Protein AF-A0A379CHP0-F1 (afdb_monomer_lite)

Foldseek 3Di:
DDPDPPDDPVCVLLDADPVNLVVVVVQLVVVVVVCVVVPDPPVLVSVVSLVVVCVVVVRPLNSSVVSVQVNCVVVVNDPPDDDPVVVVVVCVLVPPPQLPVLVVVDPSVDPVSVNVNSVQSVCCVVPNPVRDDADWDKDQDDDPQDGWIWIHGQLEIEIADLADHDPVDPVVVVVVVVSCVVRHDHHHYHYHYNDDDDDDD

Secondary structure (DSSP, 8-state):
--------HHHHHTPPPHHHHHHHHHHHHHHHHHHHHHTS--HHHHHHHHHHHHHHTT--HHHHHHHHHHHHHHTT--SS---HHHHHHHHHHTTTTHHHHHHHT--TT-HHHHHHHHHHHHHHHHHGGG------EEEEEESSS-EEEEEEETTEEEEE-SS---TT-HHHHHHHHHHHHHH-S--EEEEE-S-------

Organism: NCBI:txid1261

Radius of gyration: 24.15 Å; chains: 1; bounding box: 72×38×60 Å

Structure (mmCIF, N/CA/C/O backbone):
data_AF-A0A379CHP0-F1
#
_entry.id   AF-A0A379CHP0-F1
#
loop_
_atom_site.group_PDB
_atom_site.id
_atom_site.type_symbol
_atom_site.label_atom_id
_atom_site.label_alt_id
_atom_site.label_comp_id
_atom_site.label_asym_id
_atom_site.label_entity_id
_atom_site.label_seq_id
_atom_site.pdbx_PDB_ins_code
_atom_site.Cartn_x
_atom_site.Cartn_y
_atom_site.Cartn_z
_atom_site.occupancy
_atom_site.B_iso_or_equiv
_atom_site.auth_seq_id
_atom_site.auth_comp_id
_atom_site.auth_asym_id
_atom_site.auth_atom_id
_atom_site.pdbx_PDB_model_num
ATOM 1 N N . MET A 1 1 ? 55.277 11.299 -18.487 1.00 38.03 1 MET A N 1
ATOM 2 C CA . MET A 1 1 ? 54.827 10.042 -17.862 1.00 38.03 1 MET A CA 1
ATOM 3 C C . MET A 1 1 ? 53.339 9.968 -18.104 1.00 38.03 1 MET A C 1
ATOM 5 O O . MET A 1 1 ? 52.673 10.970 -17.887 1.00 38.03 1 MET A O 1
ATOM 9 N N . SER A 1 2 ? 52.881 8.882 -18.713 1.00 42.91 2 SER A N 1
ATOM 10 C CA . SER A 1 2 ? 51.492 8.703 -19.124 1.00 42.91 2 SER A CA 1
ATOM 11 C C . SER A 1 2 ? 50.656 8.394 -17.890 1.00 42.91 2 SER A C 1
ATOM 13 O O . SER A 1 2 ? 50.949 7.414 -17.212 1.00 42.91 2 SER A O 1
ATOM 15 N N . ASP A 1 3 ? 49.659 9.227 -17.603 1.00 45.41 3 ASP A N 1
ATOM 16 C CA . ASP A 1 3 ? 48.656 8.938 -16.583 1.00 45.41 3 ASP A CA 1
ATOM 17 C C . ASP A 1 3 ? 47.947 7.636 -16.966 1.00 45.41 3 ASP A C 1
ATOM 19 O O . ASP A 1 3 ? 47.194 7.572 -17.944 1.00 45.41 3 ASP A O 1
ATOM 23 N N . GLU A 1 4 ? 48.246 6.568 -16.229 1.00 49.06 4 GLU A N 1
ATOM 24 C CA . GLU A 1 4 ? 47.501 5.321 -16.288 1.00 49.06 4 GLU A CA 1
ATOM 25 C C . GLU A 1 4 ? 46.037 5.651 -15.988 1.00 49.06 4 GLU A C 1
ATOM 27 O O . GLU A 1 4 ? 45.678 6.023 -14.871 1.00 49.06 4 GLU A O 1
ATOM 32 N N . LYS A 1 5 ? 45.182 5.563 -17.014 1.00 56.38 5 LYS A N 1
ATOM 33 C CA . LYS A 1 5 ? 43.727 5.600 -16.860 1.00 56.38 5 LYS A CA 1
ATOM 34 C C . LYS A 1 5 ? 43.352 4.500 -15.873 1.00 56.38 5 LYS A C 1
ATOM 36 O O . LYS A 1 5 ? 43.301 3.334 -16.256 1.00 56.38 5 LYS A O 1
ATOM 41 N N . ILE A 1 6 ? 43.104 4.864 -14.619 1.00 57.94 6 ILE A N 1
ATOM 42 C CA . ILE A 1 6 ? 42.538 3.959 -13.623 1.00 57.94 6 ILE A CA 1
ATOM 43 C C . ILE A 1 6 ? 41.149 3.586 -14.140 1.00 57.94 6 ILE A C 1
ATOM 45 O O . ILE A 1 6 ? 40.218 4.388 -14.102 1.00 57.94 6 ILE A O 1
ATOM 49 N N . ILE A 1 7 ? 41.031 2.390 -14.712 1.00 57.53 7 ILE A N 1
ATOM 50 C CA . ILE A 1 7 ? 39.752 1.854 -15.160 1.00 57.53 7 ILE A CA 1
ATOM 51 C C . ILE A 1 7 ? 39.003 1.421 -13.900 1.00 57.53 7 ILE A C 1
ATOM 53 O O . ILE A 1 7 ? 39.434 0.495 -13.213 1.00 57.53 7 ILE A O 1
ATOM 57 N N . SER A 1 8 ? 37.900 2.096 -13.578 1.00 64.06 8 SER A N 1
ATOM 58 C CA . SER A 1 8 ? 37.037 1.676 -12.476 1.00 64.06 8 SER A CA 1
ATOM 59 C C . SER A 1 8 ? 3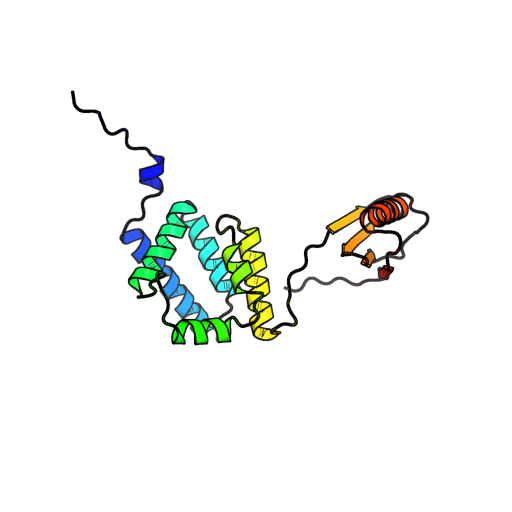6.375 0.342 -12.829 1.00 64.06 8 SER A C 1
ATOM 61 O O . SER A 1 8 ? 35.724 0.214 -13.869 1.00 64.06 8 SER A O 1
ATOM 63 N N . PHE A 1 9 ? 36.514 -0.663 -11.961 1.00 60.91 9 PHE A N 1
ATOM 64 C CA . PHE A 1 9 ? 35.829 -1.955 -12.104 1.00 60.91 9 PHE A CA 1
ATOM 65 C C . PHE A 1 9 ? 34.303 -1.800 -12.192 1.00 60.91 9 PHE A C 1
ATOM 67 O O . PHE A 1 9 ? 33.627 -2.592 -12.848 1.00 60.91 9 PHE A O 1
ATOM 74 N N . GLU A 1 10 ? 33.767 -0.748 -11.578 1.00 60.09 10 GLU A N 1
ATOM 75 C CA . GLU A 1 10 ? 32.347 -0.416 -11.596 1.00 60.09 10 GLU A CA 1
ATOM 76 C C . GLU A 1 10 ? 31.890 0.084 -12.978 1.00 60.09 10 GLU A C 1
ATOM 78 O O . GLU A 1 10 ? 30.808 -0.278 -13.441 1.00 60.09 10 GLU A O 1
ATOM 83 N N . ASP A 1 11 ? 32.749 0.807 -13.703 1.00 63.88 11 ASP A N 1
ATOM 84 C CA . ASP A 1 11 ? 32.474 1.254 -15.076 1.00 63.88 11 ASP A CA 1
ATOM 85 C C . ASP A 1 11 ? 32.515 0.098 -16.082 1.00 63.88 11 ASP A C 1
ATOM 87 O O . ASP A 1 11 ? 31.785 0.102 -17.073 1.00 63.88 11 ASP A O 1
ATOM 91 N N . ILE A 1 12 ? 33.352 -0.916 -15.834 1.00 66.25 12 ILE A N 1
ATOM 92 C CA . ILE A 1 12 ? 33.385 -2.134 -16.655 1.00 66.25 12 ILE A CA 1
ATOM 93 C C . ILE A 1 12 ? 32.117 -2.956 -16.425 1.00 66.25 12 ILE A C 1
ATOM 95 O O . ILE A 1 12 ? 31.509 -3.422 -17.387 1.00 66.25 12 ILE A O 1
ATOM 99 N N . ARG A 1 13 ? 31.710 -3.128 -15.161 1.00 64.06 13 ARG A N 1
ATOM 100 C CA . ARG A 1 13 ? 30.531 -3.925 -14.799 1.00 64.06 13 ARG A CA 1
ATOM 101 C C . ARG A 1 13 ? 29.232 -3.310 -15.318 1.00 64.06 13 ARG A C 1
ATOM 103 O O . ARG A 1 13 ? 28.337 -4.052 -15.701 1.00 64.06 13 ARG A O 1
ATOM 110 N N . ASN A 1 14 ? 29.141 -1.981 -15.349 1.00 68.06 14 ASN A N 1
ATOM 111 C CA . ASN A 1 14 ? 27.946 -1.263 -15.797 1.00 68.06 14 ASN A CA 1
ATOM 112 C C . ASN A 1 14 ? 27.880 -1.044 -17.316 1.00 68.06 14 ASN A C 1
ATOM 114 O O . ASN A 1 14 ? 26.873 -0.547 -17.812 1.00 68.06 14 ASN A O 1
ATOM 118 N N . ARG A 1 15 ? 28.928 -1.394 -18.071 1.00 79.94 15 ARG A N 1
ATOM 119 C CA . ARG A 1 15 ? 28.941 -1.215 -19.524 1.00 79.94 15 ARG A CA 1
ATOM 120 C C . ARG A 1 15 ? 28.029 -2.235 -20.202 1.00 79.94 15 ARG A C 1
ATOM 122 O O . ARG A 1 15 ? 28.242 -3.440 -20.078 1.00 79.94 15 ARG A O 1
ATOM 129 N N . VAL A 1 16 ? 27.077 -1.730 -20.976 1.00 79.12 16 VAL A N 1
ATOM 130 C CA . VAL A 1 16 ? 26.233 -2.529 -21.867 1.00 79.12 16 VAL A CA 1
ATOM 131 C C . VAL A 1 16 ? 27.022 -2.930 -23.108 1.00 79.12 16 VAL A C 1
ATOM 133 O O . VAL A 1 16 ? 27.674 -2.095 -23.739 1.00 79.12 16 VAL A O 1
ATOM 136 N N . LYS A 1 17 ? 26.997 -4.220 -23.427 1.00 88.00 17 LYS A N 1
ATOM 137 C CA . LYS A 1 17 ? 27.521 -4.787 -24.667 1.00 88.00 17 LYS A CA 1
ATOM 138 C C . LYS A 1 17 ? 26.367 -5.067 -25.615 1.00 88.00 17 LYS A C 1
ATOM 140 O O . LYS A 1 17 ? 25.256 -5.334 -25.177 1.00 88.00 17 LYS A O 1
ATOM 145 N N . GLU A 1 18 ? 26.664 -5.107 -26.904 1.00 82.88 18 GLU A N 1
ATOM 146 C CA . GLU A 1 18 ? 25.678 -5.453 -27.930 1.00 82.88 18 GLU A CA 1
ATOM 147 C C . GLU A 1 18 ? 25.057 -6.839 -27.691 1.00 82.88 18 GLU A C 1
ATOM 149 O O . GLU A 1 18 ? 23.843 -6.976 -27.719 1.00 82.88 18 GLU A O 1
ATOM 154 N N . SER A 1 19 ? 25.868 -7.810 -27.256 1.00 85.81 19 SER A N 1
ATOM 155 C CA . SER A 1 19 ? 25.391 -9.135 -26.840 1.00 85.81 19 SER A CA 1
ATOM 156 C C . SER A 1 19 ? 24.416 -9.109 -25.658 1.00 85.81 19 SER A C 1
ATOM 158 O O . SER A 1 19 ? 23.617 -10.022 -25.517 1.00 85.81 19 SER A O 1
ATOM 160 N N . ASP A 1 20 ? 24.505 -8.108 -24.771 1.00 84.56 20 ASP A N 1
ATOM 161 C CA . ASP A 1 20 ? 23.538 -7.971 -23.677 1.00 84.56 20 ASP A CA 1
ATOM 162 C C . ASP A 1 20 ? 22.163 -7.549 -24.235 1.00 84.56 20 ASP A C 1
ATOM 164 O O . ASP A 1 20 ? 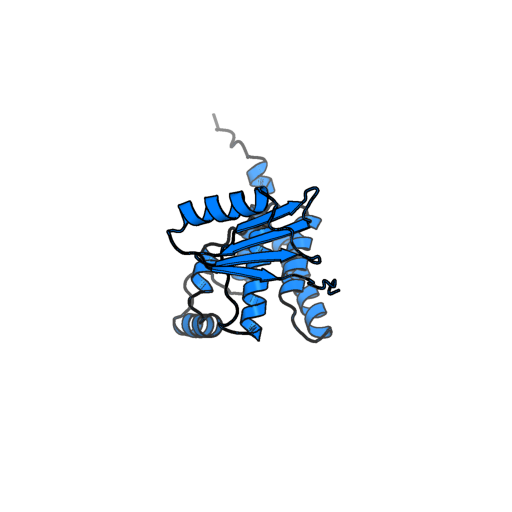21.140 -7.997 -23.724 1.00 84.56 20 ASP A O 1
ATOM 168 N N . ILE A 1 21 ? 22.138 -6.715 -25.287 1.00 83.31 21 ILE A N 1
ATOM 169 C CA . ILE A 1 21 ? 20.906 -6.302 -25.980 1.00 83.31 21 ILE A CA 1
ATOM 170 C C . ILE A 1 21 ? 20.313 -7.472 -26.753 1.00 83.31 21 ILE A C 1
ATOM 172 O O . ILE A 1 21 ? 19.115 -7.689 -26.655 1.00 83.31 21 ILE A O 1
ATOM 176 N N . ASP A 1 22 ? 21.144 -8.240 -27.458 1.00 83.69 22 ASP A N 1
ATOM 177 C CA . ASP A 1 22 ? 20.698 -9.399 -28.239 1.00 83.69 22 ASP A CA 1
ATOM 178 C C . ASP A 1 22 ? 20.019 -10.453 -27.344 1.00 83.69 22 ASP A C 1
ATOM 180 O O . ASP A 1 22 ? 18.943 -10.939 -27.674 1.00 83.69 22 ASP A O 1
ATOM 184 N N . LEU A 1 23 ? 20.598 -10.748 -26.172 1.00 87.62 23 LEU A N 1
ATOM 185 C CA . LEU A 1 23 ? 20.012 -11.677 -25.193 1.00 87.62 23 LEU A CA 1
ATOM 186 C C . LEU A 1 23 ? 18.717 -11.140 -24.576 1.00 87.62 23 LEU A C 1
ATOM 188 O O . LEU A 1 23 ? 17.777 -11.893 -24.335 1.00 87.62 23 LEU A O 1
ATOM 192 N N . PHE A 1 24 ? 18.663 -9.833 -24.312 1.00 83.62 24 PHE A N 1
ATOM 193 C CA . PHE A 1 24 ? 17.453 -9.204 -23.794 1.00 83.62 24 PHE A CA 1
ATOM 194 C C . PHE A 1 24 ? 16.334 -9.190 -24.843 1.00 83.62 24 PHE A C 1
ATOM 196 O O . PHE A 1 24 ? 15.176 -9.402 -24.513 1.00 83.62 24 PHE A O 1
ATOM 203 N N . GLU A 1 25 ? 16.679 -8.975 -26.107 1.00 78.62 25 GLU A N 1
ATOM 204 C CA . GLU A 1 25 ? 15.768 -9.013 -27.247 1.00 78.62 25 GLU A CA 1
ATOM 205 C C . GLU A 1 25 ? 15.204 -10.415 -27.497 1.00 78.62 25 GLU A C 1
ATOM 207 O O . GLU A 1 25 ? 14.001 -10.552 -27.709 1.00 78.62 25 GLU A O 1
ATOM 212 N N . GLU A 1 26 ? 16.047 -11.446 -27.405 1.00 84.25 26 GLU A N 1
ATOM 213 C CA . GLU A 1 26 ? 15.634 -12.852 -27.465 1.00 84.25 26 GLU A CA 1
ATOM 214 C C . GLU A 1 26 ? 14.642 -13.183 -26.344 1.00 84.25 26 GLU A C 1
ATOM 216 O O . GLU A 1 26 ? 13.541 -13.647 -26.630 1.00 84.25 26 GLU A O 1
ATOM 221 N N . PHE A 1 27 ? 14.971 -12.823 -25.099 1.00 85.06 27 PHE A N 1
ATOM 222 C CA . PHE A 1 27 ? 14.079 -12.979 -23.950 1.00 85.06 27 PHE A CA 1
ATOM 223 C C . PHE A 1 27 ? 12.721 -12.291 -24.166 1.00 85.06 27 PHE A C 1
ATOM 225 O O . PHE A 1 27 ? 11.676 -12.914 -24.016 1.00 85.06 27 PHE A O 1
ATOM 232 N N . ILE A 1 28 ? 12.706 -11.016 -24.570 1.00 77.94 28 ILE A N 1
ATOM 233 C CA . ILE A 1 28 ? 11.451 -10.291 -24.822 1.00 77.94 28 ILE A CA 1
ATOM 234 C C . ILE A 1 28 ? 10.644 -10.954 -25.947 1.00 77.94 28 ILE A C 1
ATOM 236 O O . ILE A 1 28 ? 9.418 -11.012 -25.863 1.00 77.94 28 ILE A O 1
ATOM 240 N N . GLY A 1 29 ? 11.311 -11.454 -26.989 1.00 72.06 29 GLY A N 1
ATOM 241 C CA . GLY A 1 29 ? 10.672 -12.167 -28.092 1.00 72.06 29 GLY A CA 1
ATOM 242 C C . GLY A 1 29 ? 10.014 -13.478 -27.658 1.00 72.06 29 GLY A C 1
ATOM 243 O O . GLY A 1 29 ? 8.872 -13.728 -28.046 1.00 72.06 29 GLY A O 1
ATOM 244 N N . GLU A 1 30 ? 10.703 -14.283 -26.846 1.00 77.56 30 GLU A N 1
ATOM 245 C CA . GLU A 1 30 ? 10.160 -15.513 -26.254 1.00 77.56 30 GLU A CA 1
ATOM 246 C C . GLU A 1 30 ? 8.961 -15.203 -25.359 1.00 77.56 30 GLU A C 1
ATOM 248 O O . GLU A 1 30 ? 7.892 -15.782 -25.538 1.00 77.56 30 GLU A O 1
ATOM 253 N N . GLU A 1 31 ? 9.089 -14.213 -24.478 1.00 71.25 31 GLU A N 1
ATOM 254 C CA . GLU A 1 31 ? 8.022 -13.876 -23.544 1.00 71.25 31 GLU A CA 1
ATOM 255 C C . GLU A 1 31 ? 6.786 -13.294 -24.223 1.00 71.25 31 GLU A C 1
ATOM 257 O O . GLU A 1 31 ? 5.667 -13.639 -23.856 1.00 71.25 31 GLU A O 1
ATOM 262 N N . ILE A 1 32 ? 6.952 -12.436 -25.234 1.00 61.41 32 ILE A N 1
ATOM 263 C CA . ILE A 1 32 ? 5.819 -11.927 -26.018 1.00 61.41 32 ILE A CA 1
ATOM 264 C C . ILE A 1 32 ? 5.138 -13.069 -26.775 1.00 61.41 32 ILE A C 1
ATOM 266 O O . ILE A 1 32 ? 3.911 -13.102 -26.816 1.00 61.41 32 ILE A O 1
ATOM 270 N N . MET A 1 33 ? 5.901 -14.006 -27.350 1.00 58.59 33 MET A N 1
ATOM 271 C CA . MET A 1 33 ? 5.323 -15.169 -28.024 1.00 58.59 33 MET A CA 1
ATOM 272 C C . MET A 1 33 ? 4.549 -16.054 -27.044 1.00 58.59 33 MET A C 1
ATOM 274 O O . MET A 1 33 ? 3.390 -16.359 -27.314 1.00 58.59 33 MET A O 1
ATOM 278 N N . ASP A 1 34 ? 5.131 -16.402 -25.897 1.00 59.22 34 ASP A N 1
ATOM 279 C CA . ASP A 1 34 ? 4.468 -17.207 -24.866 1.00 59.22 34 ASP A CA 1
ATOM 280 C C . ASP A 1 34 ? 3.195 -16.526 -24.329 1.00 59.22 34 ASP A C 1
ATOM 282 O O . ASP A 1 34 ? 2.185 -17.191 -24.094 1.00 59.22 34 ASP A O 1
ATOM 286 N N . LEU A 1 35 ? 3.200 -15.194 -24.209 1.00 54.78 35 LEU A N 1
ATOM 287 C CA . LEU A 1 35 ? 2.044 -14.404 -23.771 1.00 54.78 35 LEU A CA 1
ATOM 288 C C . LEU A 1 35 ? 0.938 -14.280 -24.842 1.00 54.78 35 LEU A C 1
ATOM 290 O O . LEU A 1 35 ? -0.239 -14.222 -24.484 1.00 54.78 35 LEU A O 1
ATOM 294 N N . ASP A 1 36 ? 1.271 -14.277 -26.139 1.00 48.47 36 ASP A N 1
ATOM 295 C CA . ASP A 1 36 ? 0.291 -14.232 -27.243 1.00 48.47 36 ASP A CA 1
ATOM 296 C C . ASP A 1 36 ? -0.435 -15.581 -27.445 1.00 48.47 36 ASP A C 1
ATOM 298 O O . ASP A 1 36 ? -1.585 -15.611 -27.892 1.00 48.47 36 ASP A O 1
ATOM 302 N N . TYR A 1 37 ? 0.199 -16.711 -27.099 1.00 49.31 37 TYR A N 1
ATOM 303 C CA . TYR A 1 37 ? -0.423 -18.041 -27.208 1.00 49.31 37 TYR A CA 1
ATOM 304 C C . TYR A 1 37 ? -1.447 -18.338 -26.095 1.00 49.31 37 TYR A C 1
ATOM 306 O O . TYR A 1 37 ? -2.362 -19.134 -26.327 1.00 49.31 37 TYR A O 1
ATOM 314 N N . GLU A 1 38 ? -1.338 -17.704 -24.918 1.00 52.47 38 GLU A N 1
ATOM 315 C CA . GLU A 1 38 ? -2.269 -17.896 -23.786 1.00 52.47 38 GLU A CA 1
ATOM 316 C C . GLU A 1 38 ? -3.476 -16.936 -23.790 1.00 52.47 38 GLU A C 1
ATOM 318 O O . GLU A 1 38 ? -4.449 -17.166 -23.070 1.00 52.47 38 GLU A O 1
ATOM 323 N N . GLY A 1 39 ? -3.492 -15.950 -24.694 1.00 44.25 39 GLY A N 1
ATOM 324 C CA . GLY A 1 39 ? -4.722 -15.297 -25.148 1.00 44.25 39 GLY A CA 1
ATOM 325 C C . GLY A 1 39 ? -5.119 -13.983 -24.476 1.00 44.25 39 GLY A C 1
ATOM 326 O O . GLY A 1 39 ? -6.130 -13.430 -24.887 1.00 44.25 39 GLY A O 1
ATOM 327 N N . ASP A 1 40 ? -4.344 -13.443 -23.534 1.00 51.34 40 ASP A N 1
ATOM 328 C CA . ASP A 1 40 ? -4.471 -12.053 -23.076 1.00 51.34 40 ASP A CA 1
ATOM 329 C C . ASP A 1 40 ? -3.117 -11.567 -22.525 1.00 51.34 40 ASP A C 1
ATOM 331 O O . ASP A 1 40 ? -2.543 -12.168 -21.618 1.00 51.34 40 ASP A O 1
ATOM 335 N N . LEU A 1 41 ? -2.600 -10.456 -23.061 1.00 52.06 41 LEU A N 1
ATOM 336 C CA . LEU A 1 41 ? -1.367 -9.806 -22.600 1.00 52.06 41 LEU A CA 1
ATOM 337 C C . LEU A 1 41 ? -1.539 -9.292 -21.158 1.00 52.06 41 LEU A C 1
ATOM 339 O O . LEU A 1 41 ? -1.917 -8.139 -20.932 1.00 52.06 41 LEU A O 1
ATOM 343 N N . ASN A 1 42 ? -1.234 -10.126 -20.159 1.00 58.97 42 ASN A N 1
ATOM 344 C CA . ASN A 1 42 ? -1.152 -9.675 -18.775 1.00 58.97 42 ASN A CA 1
ATOM 345 C C . ASN A 1 42 ? 0.149 -8.883 -18.566 1.00 58.97 42 ASN A C 1
ATOM 347 O O . ASN A 1 42 ? 1.223 -9.435 -18.319 1.00 58.97 42 ASN A O 1
ATOM 351 N N . LEU A 1 43 ? 0.042 -7.555 -18.647 1.00 53.06 43 LEU A N 1
ATOM 352 C CA . LEU A 1 43 ? 1.146 -6.614 -18.444 1.00 53.06 43 LEU A CA 1
ATOM 353 C C . LEU A 1 43 ? 1.885 -6.835 -17.110 1.00 53.06 43 LEU A C 1
ATOM 355 O O . LEU A 1 43 ? 3.089 -6.589 -17.036 1.00 53.06 43 LEU A O 1
ATOM 359 N N . LEU A 1 44 ? 1.195 -7.296 -16.059 1.00 50.56 44 LEU A N 1
ATOM 360 C CA . LEU A 1 44 ? 1.825 -7.589 -14.768 1.00 50.56 44 LEU A CA 1
ATOM 361 C C . LEU A 1 44 ? 2.756 -8.798 -14.844 1.00 50.56 44 LEU A C 1
ATOM 363 O O . LEU A 1 44 ? 3.852 -8.737 -14.286 1.00 50.56 44 LEU A O 1
ATOM 367 N N . ASP A 1 45 ? 2.351 -9.850 -15.553 1.00 58.66 45 ASP A N 1
ATOM 368 C CA . ASP A 1 45 ? 3.181 -11.041 -15.739 1.00 58.66 45 ASP A CA 1
ATOM 369 C C . ASP A 1 45 ? 4.400 -10.705 -16.593 1.00 58.66 45 ASP A C 1
ATOM 371 O O . ASP A 1 45 ? 5.518 -11.043 -16.216 1.00 58.66 45 ASP A O 1
ATOM 375 N N . PHE A 1 46 ? 4.220 -9.929 -17.665 1.00 61.44 46 PHE A N 1
ATOM 376 C CA . PHE A 1 46 ? 5.336 -9.430 -18.469 1.00 61.44 46 PHE A CA 1
ATOM 377 C C . PHE A 1 46 ? 6.341 -8.622 -17.632 1.00 61.44 46 PHE A C 1
ATOM 379 O O . PHE A 1 46 ? 7.540 -8.892 -17.662 1.00 61.44 46 PHE A O 1
ATOM 386 N N . ILE A 1 47 ? 5.870 -7.663 -16.828 1.00 57.69 47 ILE A N 1
ATOM 387 C CA . ILE A 1 47 ? 6.745 -6.851 -15.966 1.00 57.69 47 ILE A CA 1
ATOM 388 C C . ILE A 1 47 ? 7.475 -7.720 -14.942 1.00 57.69 47 ILE A C 1
ATOM 390 O O . ILE A 1 47 ? 8.659 -7.495 -14.684 1.00 57.69 47 ILE A O 1
ATOM 394 N N . LYS A 1 48 ? 6.788 -8.709 -14.362 1.00 61.75 48 LYS A N 1
ATOM 395 C CA . LYS A 1 48 ? 7.397 -9.643 -13.418 1.00 61.75 48 LYS A CA 1
ATOM 396 C C . LYS A 1 48 ? 8.519 -10.433 -14.083 1.00 61.75 48 LYS A C 1
ATOM 398 O O . LYS A 1 48 ? 9.624 -10.427 -13.562 1.00 61.75 48 LYS A O 1
ATOM 403 N N . LYS A 1 49 ? 8.280 -11.002 -15.264 1.00 71.62 49 LYS A N 1
ATOM 404 C CA . LYS A 1 49 ? 9.301 -11.750 -16.006 1.00 71.62 49 LYS A CA 1
ATOM 405 C C . LYS A 1 49 ? 10.498 -10.877 -16.385 1.00 71.62 49 LYS A C 1
ATOM 407 O O . LYS A 1 49 ? 11.637 -11.304 -16.251 1.00 71.62 49 LYS A O 1
ATOM 412 N N . VAL A 1 50 ? 10.269 -9.622 -16.780 1.00 73.44 50 VAL A N 1
ATOM 413 C CA . VAL A 1 50 ? 11.349 -8.651 -17.047 1.00 73.44 50 VAL A CA 1
ATOM 414 C C . VAL A 1 50 ? 12.169 -8.353 -15.780 1.00 73.44 50 VAL A C 1
ATOM 416 O O . VAL A 1 50 ? 13.389 -8.204 -15.860 1.00 73.44 50 VAL A O 1
ATOM 419 N N . SER A 1 51 ? 11.524 -8.280 -14.612 1.00 66.88 51 SER A N 1
ATOM 420 C CA . SER A 1 51 ? 12.205 -8.126 -13.318 1.00 66.88 51 SER A CA 1
ATOM 421 C C . SER A 1 51 ? 12.985 -9.385 -12.928 1.00 66.88 51 SER A C 1
ATOM 423 O O . SER A 1 51 ? 14.139 -9.280 -12.517 1.00 66.88 51 SER A O 1
ATOM 425 N N . ASP A 1 52 ? 12.386 -10.564 -13.100 1.00 78.50 52 ASP A N 1
ATOM 426 C CA . ASP A 1 52 ? 13.004 -11.862 -12.817 1.00 78.50 52 ASP A CA 1
ATOM 427 C C . ASP A 1 52 ? 14.249 -12.055 -13.704 1.00 78.50 52 ASP A C 1
ATOM 429 O O . ASP A 1 52 ? 15.325 -12.371 -13.198 1.00 78.50 52 ASP A O 1
ATOM 433 N N . TYR A 1 53 ? 14.170 -11.708 -14.996 1.00 80.50 53 TYR A N 1
ATOM 434 C CA . TYR A 1 53 ? 15.314 -11.700 -15.914 1.00 80.50 53 TYR A CA 1
ATOM 435 C C . TYR A 1 53 ? 16.475 -10.844 -15.392 1.00 80.50 53 TYR A C 1
ATOM 437 O O . TYR A 1 53 ? 17.639 -11.244 -15.488 1.00 80.50 53 TYR A O 1
ATOM 445 N N . GLN A 1 54 ? 16.189 -9.668 -14.826 1.00 80.19 54 GLN A N 1
ATOM 446 C CA . GLN A 1 54 ? 17.223 -8.805 -14.261 1.00 80.19 54 GLN A CA 1
ATOM 447 C C . GLN A 1 54 ? 17.933 -9.472 -13.071 1.00 80.19 54 GLN A C 1
ATOM 449 O O . GLN A 1 54 ? 19.169 -9.434 -12.985 1.00 80.19 54 GLN A O 1
ATOM 454 N N . GLU A 1 55 ? 17.156 -10.052 -12.154 1.00 74.19 55 GLU A N 1
ATOM 455 C CA . GLU A 1 55 ? 17.656 -10.685 -10.933 1.00 74.19 55 GLU A CA 1
ATOM 456 C C . GLU A 1 55 ? 18.441 -11.966 -11.236 1.00 74.19 55 GLU A C 1
ATOM 458 O O . GLU A 1 55 ? 19.588 -12.102 -10.800 1.00 74.19 55 GLU A O 1
ATOM 463 N N . GLU A 1 56 ? 17.878 -12.865 -12.045 1.00 85.56 56 GLU A N 1
ATOM 464 C CA . GLU A 1 56 ? 18.487 -14.148 -12.416 1.00 85.56 56 GLU A CA 1
ATOM 465 C C . GLU A 1 56 ? 19.827 -13.960 -13.133 1.00 85.56 56 GLU A C 1
ATOM 467 O O . GLU A 1 56 ? 20.809 -14.660 -12.858 1.00 85.56 56 GLU A O 1
ATOM 472 N N . ASN A 1 57 ? 19.916 -12.940 -13.989 1.00 83.44 57 ASN A N 1
ATOM 473 C CA . ASN A 1 57 ? 21.136 -12.621 -14.725 1.00 83.44 57 ASN A CA 1
ATOM 474 C C . ASN A 1 57 ? 22.100 -11.708 -13.947 1.00 83.44 57 ASN A C 1
ATOM 476 O O . ASN A 1 57 ? 23.151 -11.324 -14.471 1.00 83.44 57 ASN A O 1
ATOM 480 N N . ASN A 1 58 ? 21.794 -11.379 -12.686 1.00 84.25 58 ASN 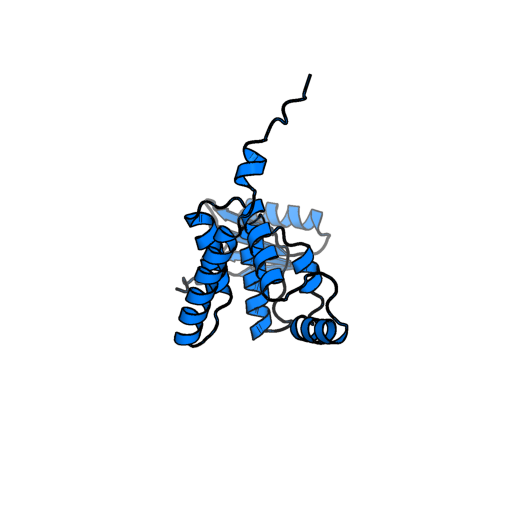A N 1
ATOM 481 C CA . ASN A 1 58 ? 22.619 -10.540 -11.811 1.00 84.25 58 ASN A CA 1
ATOM 482 C C . ASN A 1 58 ? 22.994 -9.184 -12.448 1.00 84.25 58 ASN A C 1
ATOM 484 O O . ASN A 1 58 ? 24.118 -8.680 -12.275 1.00 84.25 58 ASN A O 1
ATOM 488 N N . ILE A 1 59 ? 22.062 -8.595 -13.206 1.00 76.69 59 ILE A N 1
ATOM 489 C CA . ILE A 1 59 ? 22.290 -7.372 -13.979 1.00 76.69 59 ILE A CA 1
ATOM 490 C C . ILE A 1 59 ? 22.147 -6.157 -13.048 1.00 76.69 59 ILE A C 1
ATOM 492 O O . ILE A 1 59 ? 21.072 -5.924 -12.489 1.00 76.69 59 ILE A O 1
ATOM 496 N N . PRO A 1 60 ? 23.200 -5.332 -12.879 1.00 76.81 60 PRO A N 1
ATOM 497 C CA . PRO A 1 60 ? 23.094 -4.108 -12.091 1.00 76.81 60 PRO A CA 1
ATOM 498 C C . PRO A 1 60 ? 22.016 -3.176 -12.654 1.00 76.81 60 PRO A C 1
ATOM 500 O O . PRO A 1 60 ? 21.974 -2.971 -13.866 1.00 76.81 60 PRO A O 1
ATOM 503 N N . ASN A 1 61 ? 21.222 -2.534 -11.789 1.00 65.81 61 ASN A N 1
ATOM 504 C CA . ASN A 1 61 ? 20.119 -1.642 -12.191 1.00 65.81 61 ASN A CA 1
ATOM 505 C C . ASN A 1 61 ? 20.515 -0.641 -13.284 1.00 65.81 61 ASN A C 1
ATOM 507 O O . ASN A 1 61 ? 19.824 -0.501 -14.287 1.00 65.81 61 ASN A O 1
ATOM 511 N N . LYS A 1 62 ? 21.672 0.017 -13.133 1.00 68.19 62 LYS A N 1
ATOM 512 C CA . LYS A 1 62 ? 22.176 0.976 -14.124 1.00 68.19 62 LYS A CA 1
ATOM 513 C C . LYS A 1 62 ? 22.418 0.327 -15.491 1.00 68.19 62 LYS A C 1
ATOM 515 O O . LYS A 1 62 ? 22.004 0.878 -16.503 1.00 68.19 62 LYS A O 1
ATOM 520 N N . LYS A 1 63 ? 23.046 -0.853 -15.508 1.00 76.81 63 LYS A N 1
ATOM 521 C CA . LYS A 1 63 ? 23.280 -1.619 -16.737 1.00 76.81 63 LYS A CA 1
ATOM 522 C C . LYS A 1 63 ? 21.952 -2.028 -17.376 1.00 76.81 63 LYS A C 1
ATOM 524 O O . LYS A 1 63 ? 21.804 -1.904 -18.583 1.00 76.81 63 LYS A O 1
ATOM 529 N N . PHE A 1 64 ? 20.987 -2.470 -16.573 1.00 75.75 64 PHE A N 1
ATOM 530 C CA . PHE A 1 64 ? 19.680 -2.900 -17.061 1.00 75.75 64 PHE A CA 1
ATOM 531 C C . PHE A 1 64 ? 18.868 -1.750 -17.674 1.00 75.75 64 PHE A C 1
ATOM 533 O O . PHE A 1 64 ? 18.274 -1.912 -18.735 1.00 75.75 64 PHE A O 1
ATOM 540 N N . LEU A 1 65 ? 18.909 -0.560 -17.069 1.00 64.62 65 LEU A N 1
ATOM 541 C CA . LEU A 1 65 ? 18.301 0.649 -17.635 1.00 64.62 65 LEU A CA 1
ATOM 542 C C . LEU A 1 65 ? 18.934 1.039 -18.974 1.00 64.62 65 LEU A C 1
ATOM 544 O O . LEU A 1 65 ? 18.224 1.348 -19.931 1.00 64.62 65 LEU A O 1
ATOM 548 N N . ASP A 1 66 ? 20.263 0.993 -19.058 1.00 73.00 66 ASP A N 1
ATOM 549 C CA . ASP A 1 66 ? 20.981 1.269 -20.302 1.00 73.00 66 ASP A CA 1
ATOM 550 C C . ASP A 1 66 ? 20.673 0.206 -21.378 1.00 73.00 66 ASP A C 1
ATOM 552 O O . ASP A 1 66 ? 20.594 0.545 -22.560 1.00 73.00 66 ASP A O 1
ATOM 556 N N . MET A 1 67 ? 20.438 -1.055 -20.983 1.00 75.00 67 MET A N 1
ATOM 557 C CA . MET A 1 67 ? 19.987 -2.127 -21.881 1.00 75.00 67 MET A CA 1
ATOM 558 C C . MET A 1 67 ? 18.585 -1.855 -22.433 1.00 75.00 67 MET A C 1
ATOM 560 O O . MET A 1 67 ? 18.407 -1.860 -23.648 1.00 75.00 67 MET A O 1
ATOM 564 N N . GLN A 1 68 ? 17.610 -1.547 -21.569 1.00 64.81 68 GLN A N 1
ATOM 565 C CA . GLN A 1 68 ? 16.245 -1.199 -21.988 1.00 64.81 68 GLN A CA 1
ATOM 566 C C . GLN A 1 68 ? 16.241 -0.006 -22.952 1.00 64.81 68 GLN A C 1
ATOM 568 O O . GLN A 1 68 ? 15.544 -0.021 -23.964 1.00 64.81 68 GLN A O 1
ATOM 573 N N . LYS A 1 69 ? 17.062 1.013 -22.672 1.00 65.31 69 LYS A N 1
ATOM 574 C CA . LYS A 1 69 ? 17.187 2.200 -23.520 1.00 65.31 69 LYS A CA 1
ATOM 575 C C . LYS A 1 69 ? 17.735 1.868 -24.912 1.00 65.31 69 LYS A C 1
ATOM 577 O O . LYS A 1 69 ? 17.147 2.289 -25.903 1.00 65.31 69 LYS A O 1
ATOM 582 N N . GLN A 1 70 ? 18.830 1.112 -24.995 1.00 75.44 70 GLN A N 1
ATOM 583 C CA . GLN A 1 70 ? 19.419 0.713 -26.280 1.00 75.44 70 GLN A CA 1
ATOM 584 C C . GLN A 1 70 ? 18.511 -0.238 -27.068 1.00 75.44 70 GLN A C 1
ATOM 586 O O . GLN A 1 70 ? 18.431 -0.127 -28.289 1.00 75.44 70 GLN A O 1
ATOM 591 N N . PHE A 1 71 ? 17.795 -1.134 -26.381 1.00 73.31 71 PHE A N 1
ATOM 592 C CA . PHE A 1 71 ? 16.764 -1.975 -26.987 1.00 73.31 71 PHE A CA 1
ATOM 593 C C . PHE A 1 71 ? 15.664 -1.117 -27.633 1.00 73.31 71 PHE A C 1
ATOM 595 O O . PHE A 1 71 ? 15.375 -1.274 -28.815 1.00 73.31 71 PHE A O 1
ATOM 602 N N . MET A 1 72 ? 15.115 -0.134 -26.913 1.00 60.22 72 MET A N 1
ATOM 603 C CA . MET A 1 72 ? 14.123 0.798 -27.465 1.00 60.22 72 MET A CA 1
ATOM 604 C C . MET A 1 72 ? 14.657 1.560 -28.691 1.00 60.22 72 MET A C 1
ATOM 606 O O . MET A 1 72 ? 13.988 1.610 -29.724 1.00 60.22 72 MET A O 1
ATOM 610 N N . GLU A 1 73 ? 15.879 2.094 -28.609 1.00 66.62 73 GLU A N 1
ATOM 611 C CA . GLU A 1 73 ? 16.534 2.799 -29.719 1.00 66.62 73 GLU A CA 1
ATOM 612 C C . GLU A 1 73 ? 16.714 1.896 -30.956 1.00 66.62 73 GLU A C 1
ATOM 614 O O . GLU A 1 73 ? 16.434 2.328 -32.076 1.00 66.62 73 GLU A O 1
ATOM 619 N N . ARG A 1 74 ? 17.109 0.625 -30.772 1.00 70.50 74 ARG A N 1
ATOM 620 C CA . ARG A 1 74 ? 17.275 -0.368 -31.854 1.00 70.50 74 ARG A CA 1
ATOM 621 C C . ARG A 1 74 ? 15.974 -0.630 -32.616 1.00 70.50 74 ARG A C 1
ATOM 623 O O . ARG A 1 74 ? 16.002 -0.811 -33.831 1.00 70.50 74 ARG A O 1
ATOM 630 N N . TYR A 1 75 ? 14.844 -0.595 -31.919 1.00 60.22 75 TYR A N 1
ATOM 631 C CA . TYR A 1 75 ? 13.513 -0.798 -32.491 1.00 60.22 75 TYR A CA 1
ATOM 632 C C . TYR A 1 75 ? 12.849 0.495 -32.993 1.00 60.22 75 TYR A C 1
ATOM 634 O O . TYR A 1 75 ? 11.660 0.506 -33.312 1.00 60.22 75 TYR A O 1
ATOM 642 N N . GLY A 1 76 ? 13.611 1.589 -33.101 1.00 47.84 76 GLY A N 1
ATOM 643 C CA . GLY A 1 76 ? 13.127 2.863 -33.632 1.00 47.84 76 GLY A CA 1
ATOM 644 C C . GLY A 1 76 ? 12.290 3.675 -32.643 1.00 47.84 76 GLY A C 1
ATOM 645 O O . GLY A 1 76 ? 11.704 4.686 -33.029 1.00 47.84 76 GLY A O 1
ATOM 646 N N . PHE A 1 77 ? 12.247 3.277 -31.368 1.00 48.91 77 PHE A N 1
ATOM 647 C CA . PHE A 1 77 ? 11.701 4.107 -30.301 1.00 48.91 77 PHE A CA 1
ATOM 648 C C . PHE A 1 77 ? 12.764 5.120 -29.872 1.00 48.91 77 PHE A C 1
ATOM 650 O O . PHE A 1 77 ? 13.498 4.925 -28.903 1.00 48.91 77 PHE A O 1
ATOM 657 N N . GLU A 1 78 ? 12.855 6.240 -30.586 1.00 46.59 78 GLU A N 1
ATOM 658 C CA . GLU A 1 78 ? 13.615 7.383 -30.090 1.00 46.59 78 GLU A CA 1
ATOM 659 C C . GLU A 1 78 ? 12.865 7.989 -28.892 1.00 46.59 78 GLU A C 1
ATOM 661 O O . GLU A 1 78 ? 11.816 8.616 -29.031 1.00 46.59 78 GLU A O 1
ATOM 666 N N . LEU A 1 79 ? 13.433 7.883 -27.686 1.00 41.53 79 LEU A N 1
ATOM 667 C CA . LEU A 1 79 ? 12.991 8.663 -26.514 1.00 41.53 79 LEU A CA 1
ATOM 668 C C . LEU A 1 79 ? 13.225 10.183 -26.688 1.00 41.53 79 LEU A C 1
ATOM 670 O O . LEU A 1 79 ? 13.034 10.962 -25.752 1.00 41.53 79 LEU A O 1
ATOM 674 N N . VAL A 1 80 ? 13.637 10.624 -27.879 1.00 39.94 80 VAL A N 1
ATOM 675 C CA . VAL A 1 80 ? 13.918 12.013 -28.225 1.00 39.94 80 VAL A CA 1
ATOM 676 C C . VAL A 1 80 ? 12.857 12.500 -29.217 1.00 39.94 80 VAL A C 1
ATOM 678 O O . VAL A 1 80 ? 12.938 12.261 -30.410 1.00 39.94 80 VAL A O 1
ATOM 681 N N . ASN A 1 81 ? 11.889 13.256 -28.691 1.00 40.84 81 ASN A N 1
ATOM 682 C CA . ASN A 1 81 ? 10.886 14.050 -29.419 1.00 40.84 81 ASN A CA 1
ATOM 683 C C . ASN A 1 81 ? 9.831 13.268 -30.231 1.00 40.84 81 ASN A C 1
ATOM 685 O O . ASN A 1 81 ? 9.811 13.357 -31.458 1.00 40.84 81 ASN A O 1
ATOM 689 N N . PRO A 1 82 ? 8.870 12.606 -29.559 1.00 39.66 82 PRO A N 1
ATOM 690 C CA . PRO A 1 82 ? 7.690 12.055 -30.228 1.00 39.66 82 PRO A CA 1
ATOM 691 C C . PRO A 1 82 ? 6.928 13.139 -31.013 1.00 39.66 82 PRO A C 1
ATOM 693 O O . PRO A 1 82 ? 6.775 14.273 -30.538 1.00 39.66 82 PRO A O 1
ATOM 696 N N . SER A 1 83 ? 6.440 12.796 -32.212 1.00 47.03 83 SER A N 1
ATOM 697 C CA . SER A 1 83 ? 5.695 13.729 -33.066 1.00 47.03 83 SER A CA 1
ATOM 698 C C . SER A 1 83 ? 4.411 14.216 -32.372 1.00 47.03 83 SER A C 1
ATOM 700 O O . SER A 1 83 ? 3.884 13.527 -31.497 1.00 47.03 83 SER A O 1
ATOM 702 N N . PRO A 1 84 ? 3.851 15.389 -32.727 1.00 44.00 84 PRO A N 1
ATOM 703 C CA . PRO A 1 84 ? 2.627 15.895 -32.102 1.00 44.00 84 PRO A CA 1
ATOM 704 C C . PRO A 1 84 ? 1.446 14.917 -32.160 1.00 44.00 84 PRO A C 1
ATOM 706 O O . PRO A 1 84 ? 0.667 14.879 -31.213 1.00 44.00 84 PRO A O 1
ATOM 709 N N . GLU A 1 85 ? 1.346 14.111 -33.220 1.00 45.12 85 GLU A N 1
ATOM 710 C CA . GLU A 1 85 ? 0.288 13.112 -33.422 1.00 45.12 85 GLU A CA 1
ATOM 711 C C . GLU A 1 85 ? 0.518 11.829 -32.613 1.00 45.12 85 GLU A C 1
ATOM 713 O O . GLU A 1 85 ? -0.427 11.270 -32.057 1.00 45.12 85 GLU A O 1
ATOM 718 N N . GLU A 1 86 ? 1.766 11.373 -32.484 1.00 41.06 86 GLU A N 1
ATOM 719 C CA . GLU A 1 86 ? 2.121 10.253 -31.603 1.00 41.06 86 GLU A CA 1
ATOM 720 C C . GLU A 1 86 ? 1.996 10.656 -30.143 1.00 41.06 86 GLU A C 1
ATOM 722 O O . GLU A 1 86 ? 1.426 9.913 -29.352 1.00 41.06 86 GLU A O 1
ATOM 727 N N . LEU A 1 87 ? 2.413 11.877 -29.796 1.00 40.84 87 LEU A N 1
ATOM 728 C CA . LEU A 1 87 ? 2.092 12.494 -28.520 1.00 40.84 87 LEU A CA 1
ATOM 729 C C . LEU A 1 87 ? 0.591 12.582 -28.323 1.00 40.84 87 LEU A C 1
ATOM 731 O O . LEU A 1 87 ? 0.163 12.425 -27.195 1.00 40.84 87 LEU A O 1
ATOM 735 N N . GLU A 1 88 ? -0.215 12.849 -29.348 1.00 41.53 88 GLU A N 1
ATOM 736 C CA . GLU A 1 88 ? -1.666 12.894 -29.191 1.00 41.53 88 GLU A CA 1
ATOM 737 C C . GLU A 1 88 ? -2.254 11.506 -28.959 1.00 41.53 88 GLU A C 1
ATOM 739 O O . GLU A 1 88 ? -3.092 11.375 -28.079 1.00 41.53 88 GLU A O 1
ATOM 744 N N . LYS A 1 89 ? -1.793 10.470 -29.669 1.00 45.59 89 LYS A N 1
ATOM 745 C CA . LYS A 1 89 ? -2.218 9.071 -29.478 1.00 45.59 89 LYS A CA 1
ATOM 746 C C . LYS A 1 89 ? -1.770 8.510 -28.131 1.00 45.59 89 LYS A C 1
ATOM 748 O O . LYS A 1 89 ? -2.590 7.936 -27.423 1.00 45.59 89 LYS A O 1
ATOM 753 N N . ILE A 1 90 ? -0.516 8.751 -27.751 1.00 39.81 90 ILE A N 1
ATOM 754 C CA . ILE A 1 90 ? 0.053 8.422 -26.440 1.00 39.81 90 ILE A CA 1
ATOM 755 C C . ILE A 1 90 ? -0.658 9.231 -25.356 1.00 39.81 90 ILE A C 1
ATOM 757 O O . ILE A 1 90 ? -1.055 8.673 -24.347 1.00 39.81 90 ILE A O 1
ATOM 761 N N . LYS A 1 91 ? -0.915 10.529 -25.555 1.00 36.28 91 LYS A N 1
ATOM 762 C CA . LYS A 1 91 ? -1.741 11.318 -24.630 1.00 36.28 91 LYS A CA 1
ATOM 763 C C . LYS A 1 91 ? -3.144 10.753 -24.561 1.00 36.28 91 LYS A C 1
ATOM 765 O O . LYS A 1 91 ? -3.647 10.689 -23.465 1.00 36.28 91 LYS A O 1
ATOM 770 N N . LYS A 1 92 ? -3.774 10.319 -25.655 1.00 44.06 92 LYS A N 1
ATOM 771 C CA . LYS A 1 92 ? -5.136 9.758 -25.657 1.00 44.06 92 LYS A CA 1
ATOM 772 C C . LYS A 1 92 ? -5.211 8.411 -24.943 1.00 44.06 92 LYS A C 1
ATOM 774 O O . LYS A 1 92 ? -6.161 8.211 -24.198 1.00 44.06 92 LYS A O 1
ATOM 779 N N . SER A 1 93 ? -4.215 7.539 -25.116 1.00 39.34 93 SER A N 1
ATOM 780 C CA . SER A 1 93 ? -4.113 6.283 -24.359 1.00 39.34 93 SER A CA 1
ATOM 781 C C . SER A 1 93 ? -3.710 6.518 -22.897 1.00 39.34 93 SER A C 1
ATOM 783 O O . SER A 1 93 ? -4.131 5.783 -22.013 1.00 39.34 93 SER A O 1
ATOM 785 N N . LEU A 1 94 ? -2.969 7.595 -22.614 1.00 36.56 94 LEU A N 1
ATOM 786 C CA . LEU A 1 94 ? -2.556 8.019 -21.272 1.00 36.56 94 LEU A CA 1
ATOM 787 C C . LEU A 1 94 ? -3.444 9.127 -20.671 1.00 36.56 94 LEU A C 1
ATOM 789 O O . LEU A 1 94 ? -3.080 9.691 -19.639 1.00 36.56 94 LEU A O 1
ATOM 793 N N . ASN A 1 95 ? -4.600 9.459 -21.261 1.00 37.38 95 ASN A N 1
ATOM 794 C CA . ASN A 1 95 ? -5.399 10.657 -20.937 1.00 37.38 95 ASN A CA 1
ATOM 795 C C . ASN A 1 95 ? -6.297 10.468 -19.709 1.00 37.38 95 ASN A C 1
ATOM 797 O O . ASN A 1 95 ? -7.410 10.980 -19.642 1.00 37.38 95 ASN A O 1
ATOM 801 N N . SER A 1 96 ? -5.756 9.877 -18.652 1.00 37.28 96 SER A N 1
ATOM 802 C CA . SER A 1 96 ? -5.934 10.532 -17.364 1.00 37.28 96 SER A CA 1
ATOM 803 C C . SER A 1 96 ? -4.623 11.259 -17.084 1.00 37.28 96 SER A C 1
ATOM 805 O O . SER A 1 96 ? -3.588 10.629 -16.892 1.00 37.28 96 SER A O 1
ATOM 807 N N . LYS A 1 97 ? -4.643 12.600 -17.049 1.00 40.38 97 LYS A N 1
ATOM 808 C CA . LYS A 1 97 ? -3.500 13.474 -16.685 1.00 40.38 97 LYS A CA 1
ATOM 809 C C . LYS A 1 97 ? -2.691 12.997 -15.459 1.00 40.38 97 LYS A C 1
ATOM 811 O O . LYS A 1 97 ? -1.567 13.430 -15.264 1.00 40.38 97 LYS A O 1
ATOM 816 N N . ALA A 1 98 ? -3.240 12.088 -14.660 1.00 43.06 98 ALA A N 1
ATOM 817 C CA . ALA A 1 98 ? -2.596 11.409 -13.549 1.00 43.06 98 ALA A CA 1
ATOM 818 C C . ALA A 1 98 ? -1.527 10.347 -13.919 1.00 43.06 98 ALA A C 1
ATOM 820 O O . ALA A 1 98 ? -0.769 9.974 -13.028 1.00 43.06 98 ALA A O 1
ATOM 821 N N . ASN A 1 99 ? -1.425 9.863 -15.167 1.00 44.09 99 ASN A N 1
ATOM 822 C CA . ASN A 1 99 ? -0.469 8.800 -15.537 1.00 44.09 99 ASN A CA 1
ATOM 823 C C . ASN A 1 99 ? 0.933 9.315 -15.916 1.00 44.09 99 ASN A C 1
ATOM 825 O O . ASN A 1 99 ? 1.928 8.730 -15.500 1.00 44.09 99 ASN A O 1
ATOM 829 N N . ILE A 1 100 ? 1.044 10.421 -16.660 1.00 42.81 100 ILE A N 1
ATOM 830 C CA . ILE A 1 100 ? 2.343 10.904 -17.176 1.00 42.81 100 ILE A CA 1
ATOM 831 C C . ILE A 1 100 ? 3.211 11.518 -16.068 1.00 42.81 100 ILE A C 1
ATOM 833 O O . ILE A 1 100 ? 4.420 11.292 -16.039 1.00 42.81 100 ILE A O 1
ATOM 837 N N . ASP A 1 101 ? 2.616 12.262 -15.134 1.00 45.31 101 ASP A N 1
ATOM 838 C CA . ASP A 1 101 ? 3.370 12.864 -14.026 1.00 45.31 101 ASP A CA 1
ATOM 839 C C . ASP A 1 101 ? 3.877 11.806 -13.033 1.00 45.31 101 ASP A C 1
ATOM 841 O O . ASP A 1 101 ? 4.950 11.971 -12.457 1.00 45.31 101 ASP A O 1
ATOM 845 N N . LYS A 1 102 ? 3.167 10.676 -12.905 1.00 47.09 102 LYS A N 1
ATOM 846 C CA . LYS A 1 102 ? 3.597 9.542 -12.076 1.00 47.09 102 LYS A CA 1
ATOM 847 C C . LYS A 1 102 ? 4.670 8.689 -12.726 1.00 47.09 102 LYS A C 1
ATOM 849 O O . LYS A 1 102 ? 5.594 8.263 -12.040 1.00 47.09 102 LYS A O 1
ATOM 854 N N . LEU A 1 103 ? 4.594 8.514 -14.046 1.00 43.78 103 LEU A N 1
ATOM 855 C CA . LEU A 1 103 ? 5.637 7.840 -14.816 1.00 43.78 103 LEU A CA 1
ATOM 856 C C . LEU A 1 103 ? 6.978 8.589 -14.714 1.00 43.78 103 LEU A C 1
ATOM 858 O O . LEU A 1 103 ? 8.034 7.974 -14.675 1.00 43.78 103 LEU A O 1
ATOM 862 N N . LYS A 1 104 ? 6.944 9.924 -14.605 1.00 43.28 104 LYS A N 1
ATOM 863 C CA . LYS A 1 104 ? 8.138 10.762 -14.392 1.00 43.28 104 LYS A CA 1
ATOM 864 C C . LYS A 1 104 ? 8.693 10.710 -12.967 1.00 43.28 104 LYS A C 1
ATOM 866 O O . LYS A 1 104 ? 9.869 10.997 -12.779 1.00 43.28 104 LYS A O 1
ATOM 871 N N . SER A 1 105 ? 7.866 10.376 -11.975 1.00 45.34 105 SER A N 1
ATOM 872 C CA . SER A 1 105 ? 8.291 10.180 -10.581 1.00 45.34 105 SER A CA 1
ATOM 873 C C . SER A 1 105 ? 8.712 8.742 -10.267 1.00 45.34 105 SER A C 1
ATOM 875 O O . SER A 1 105 ? 8.991 8.433 -9.110 1.00 45.34 105 SER A O 1
ATOM 877 N N . LEU A 1 106 ? 8.730 7.858 -11.270 1.00 50.78 106 LEU A N 1
ATOM 878 C CA . LEU A 1 106 ? 9.190 6.486 -11.120 1.00 50.78 106 LEU A CA 1
ATOM 879 C C . LEU A 1 106 ? 10.672 6.466 -10.759 1.00 50.78 106 LEU A C 1
ATOM 881 O O . LEU A 1 106 ? 11.541 6.676 -11.605 1.00 50.78 106 LEU A O 1
ATOM 885 N N . ASP A 1 107 ? 10.966 6.133 -9.508 1.00 53.66 107 ASP A N 1
ATOM 886 C CA . ASP A 1 107 ? 12.263 5.559 -9.189 1.00 53.66 107 ASP A CA 1
ATOM 887 C C . ASP A 1 107 ? 12.297 4.128 -9.735 1.00 53.66 107 ASP A C 1
ATOM 889 O O . ASP A 1 107 ? 11.881 3.174 -9.077 1.00 53.66 107 ASP A O 1
ATOM 893 N N . MET A 1 108 ? 12.773 3.999 -10.974 1.00 48.78 108 MET A N 1
ATOM 894 C CA . MET A 1 108 ? 12.984 2.721 -11.660 1.00 48.78 108 MET A CA 1
ATOM 895 C C . MET A 1 108 ? 14.032 1.835 -10.964 1.00 48.78 108 MET A C 1
ATOM 897 O O . MET A 1 108 ? 14.276 0.722 -11.407 1.00 48.78 108 MET A O 1
ATOM 901 N N . ASN A 1 109 ? 14.667 2.292 -9.881 1.00 46.88 109 ASN A N 1
ATOM 902 C CA . ASN A 1 109 ? 15.566 1.467 -9.073 1.00 46.88 109 ASN A CA 1
ATOM 903 C C . ASN A 1 109 ? 14.866 0.840 -7.861 1.00 46.88 109 ASN A C 1
ATOM 905 O O . ASN A 1 109 ? 15.518 0.140 -7.086 1.00 46.88 109 ASN A O 1
ATOM 909 N N . ASN A 1 110 ? 13.566 1.099 -7.674 1.00 51.53 110 ASN A N 1
ATOM 910 C CA . ASN A 1 110 ? 12.790 0.609 -6.545 1.00 51.53 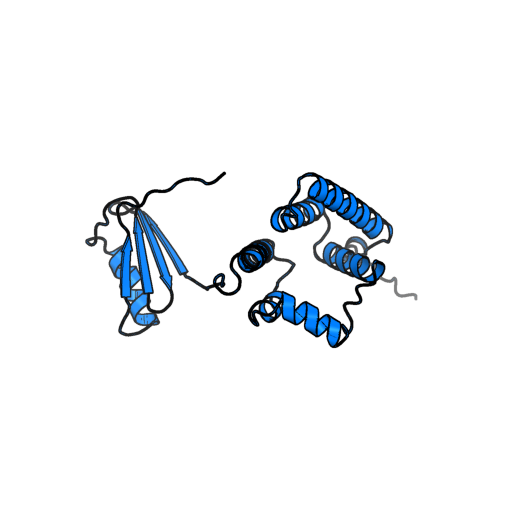110 ASN A CA 1
ATOM 911 C C . ASN A 1 110 ? 11.694 -0.370 -7.019 1.00 51.53 110 ASN A C 1
ATOM 913 O O . ASN A 1 110 ? 10.656 0.075 -7.523 1.00 51.53 110 ASN A O 1
ATOM 917 N N . PRO A 1 111 ? 11.868 -1.688 -6.805 1.00 50.50 111 PRO A N 1
ATOM 918 C CA . PRO A 1 111 ? 10.890 -2.710 -7.194 1.00 50.50 111 PRO A CA 1
ATOM 919 C C . PRO A 1 111 ? 9.471 -2.455 -6.656 1.00 50.50 111 PRO A C 1
ATOM 921 O O . PRO A 1 111 ? 8.482 -2.692 -7.347 1.00 50.50 111 PRO A O 1
ATOM 924 N N . VAL A 1 112 ? 9.343 -1.877 -5.455 1.00 55.38 112 VAL A N 1
ATOM 925 C CA . VAL A 1 112 ? 8.041 -1.536 -4.849 1.00 55.38 112 VAL A CA 1
ATOM 926 C C . VAL A 1 112 ? 7.333 -0.426 -5.635 1.00 55.38 112 VAL A C 1
ATOM 928 O O . VAL A 1 112 ? 6.112 -0.453 -5.802 1.00 55.38 112 VAL A O 1
ATOM 931 N N . SER A 1 113 ? 8.095 0.544 -6.150 1.00 60.72 113 SER A N 1
ATOM 932 C CA . SER A 1 113 ? 7.582 1.629 -6.996 1.00 60.72 113 SER A CA 1
ATOM 933 C C . SER A 1 113 ? 7.076 1.102 -8.341 1.00 60.72 113 SER A C 1
ATOM 935 O O . SER A 1 113 ? 6.010 1.520 -8.809 1.00 60.72 113 SER A O 1
ATOM 937 N N . MET A 1 114 ? 7.793 0.135 -8.929 1.00 59.22 114 MET A N 1
ATOM 938 C CA . MET A 1 114 ? 7.375 -0.520 -10.170 1.00 59.22 114 MET A CA 1
ATOM 939 C C . MET A 1 114 ? 6.067 -1.288 -9.993 1.00 59.22 114 MET A C 1
ATOM 941 O O . MET A 1 114 ? 5.118 -1.005 -10.719 1.00 59.22 114 MET A O 1
ATOM 945 N N . ILE A 1 115 ? 5.978 -2.178 -8.995 1.00 63.25 115 ILE A N 1
ATOM 946 C CA . ILE A 1 115 ? 4.773 -2.991 -8.733 1.00 63.25 115 ILE A CA 1
ATOM 947 C C . ILE A 1 115 ? 3.546 -2.103 -8.494 1.00 63.25 115 ILE A C 1
ATOM 949 O O . ILE A 1 115 ? 2.463 -2.347 -9.022 1.00 63.25 115 ILE A O 1
ATOM 953 N N . ARG A 1 116 ? 3.696 -1.032 -7.706 1.00 65.06 116 ARG A N 1
ATOM 954 C CA . ARG A 1 116 ? 2.585 -0.113 -7.421 1.00 65.06 116 ARG A CA 1
ATOM 955 C C . ARG A 1 116 ? 2.106 0.609 -8.679 1.00 65.06 116 ARG A C 1
ATOM 957 O O . ARG A 1 116 ? 0.903 0.799 -8.863 1.00 65.06 116 ARG A O 1
ATOM 964 N N . THR A 1 117 ? 3.038 1.023 -9.533 1.00 66.19 117 THR A N 1
ATOM 965 C CA . THR A 1 117 ? 2.714 1.749 -10.763 1.00 66.19 117 THR A CA 1
ATOM 966 C C . THR A 1 117 ? 2.110 0.825 -11.811 1.00 66.19 117 THR A C 1
ATOM 968 O O . THR A 1 117 ? 1.115 1.194 -12.429 1.00 66.19 117 THR A O 1
ATOM 971 N N . SER A 1 118 ? 2.640 -0.388 -11.969 1.00 61.03 118 SER A N 1
ATOM 972 C CA . SER A 1 118 ? 2.095 -1.385 -12.889 1.00 61.03 118 SER A CA 1
ATOM 973 C C . SER A 1 118 ? 0.683 -1.814 -12.489 1.00 61.03 118 SER A C 1
ATOM 975 O O . SER A 1 118 ? -0.203 -1.852 -13.343 1.00 61.03 118 SER A O 1
ATOM 977 N N . ALA A 1 119 ? 0.428 -2.025 -11.194 1.00 67.50 119 ALA A N 1
ATOM 978 C CA . ALA A 1 119 ? -0.910 -2.306 -10.681 1.00 67.50 119 ALA A CA 1
ATOM 979 C C . ALA A 1 119 ? -1.885 -1.156 -10.977 1.00 67.50 119 ALA A C 1
ATOM 981 O O . ALA A 1 119 ? -2.997 -1.387 -11.448 1.00 67.50 119 ALA A O 1
ATOM 982 N N . LEU A 1 120 ? -1.465 0.097 -10.758 1.00 70.75 120 LEU A N 1
ATOM 983 C CA . LEU A 1 120 ? -2.294 1.259 -11.075 1.00 70.75 120 LEU A CA 1
ATOM 984 C C . LEU A 1 120 ? -2.593 1.359 -12.577 1.00 70.75 120 LEU A C 1
ATOM 986 O O . LEU A 1 120 ? -3.730 1.643 -12.938 1.00 70.75 120 LEU A O 1
ATOM 990 N N . LEU A 1 121 ? -1.599 1.154 -13.444 1.00 68.75 121 LEU A N 1
ATOM 991 C CA . LEU A 1 121 ? -1.788 1.199 -14.897 1.00 68.75 121 LEU A CA 1
ATOM 992 C C . LEU A 1 121 ? -2.735 0.096 -15.374 1.00 68.75 121 LEU A C 1
ATOM 994 O O . LEU A 1 121 ? -3.643 0.390 -16.146 1.00 68.75 121 LEU A O 1
ATOM 998 N N . SER A 1 122 ? -2.572 -1.123 -14.857 1.00 68.44 122 SER A N 1
ATOM 999 C CA . SER A 1 122 ? -3.426 -2.270 -15.193 1.00 68.44 122 SER A CA 1
ATOM 1000 C C . SER A 1 122 ? -4.876 -2.007 -14.782 1.00 68.44 122 SER A C 1
ATOM 1002 O O . SER A 1 122 ? -5.779 -2.069 -15.606 1.00 68.44 122 SER A O 1
ATOM 1004 N N . LEU A 1 123 ? -5.105 -1.552 -13.545 1.00 72.38 123 LEU A N 1
ATOM 1005 C CA . LEU A 1 123 ? -6.447 -1.176 -13.091 1.00 72.38 123 LEU A CA 1
ATOM 1006 C C . LEU A 1 123 ? -7.043 -0.017 -13.901 1.00 72.38 123 LEU A C 1
ATOM 1008 O O . LEU A 1 123 ? -8.251 0.052 -14.080 1.00 72.38 123 LEU A O 1
ATOM 1012 N N . ARG A 1 124 ? -6.227 0.918 -14.389 1.00 70.00 124 ARG A N 1
ATOM 1013 C CA . ARG A 1 124 ? -6.708 2.024 -15.232 1.00 70.00 124 ARG A CA 1
ATOM 1014 C C . ARG A 1 124 ? -7.031 1.598 -16.658 1.00 70.00 124 ARG A C 1
ATOM 1016 O O . ARG A 1 124 ? -7.810 2.295 -17.300 1.00 70.00 124 ARG A O 1
ATOM 1023 N N . ALA A 1 125 ? -6.456 0.505 -17.151 1.00 67.00 125 ALA A N 1
ATOM 1024 C CA . ALA A 1 125 ? -6.829 -0.053 -18.446 1.00 67.00 125 ALA A CA 1
ATOM 1025 C C . ALA A 1 125 ? -8.282 -0.555 -18.415 1.00 67.00 125 ALA A C 1
ATOM 1027 O O . ALA A 1 125 ? -9.054 -0.235 -19.314 1.00 67.00 125 ALA A O 1
ATOM 1028 N N . ASP A 1 126 ? -8.670 -1.228 -17.327 1.00 78.62 126 ASP A N 1
ATOM 1029 C CA . ASP A 1 126 ? -10.005 -1.825 -17.185 1.00 78.62 126 ASP A CA 1
ATOM 1030 C C . ASP A 1 126 ? -11.041 -0.877 -16.562 1.00 78.62 126 ASP A C 1
ATOM 1032 O O . ASP A 1 126 ? -12.232 -0.929 -16.876 1.00 78.62 126 ASP A O 1
ATOM 1036 N N . PHE A 1 127 ? -10.604 -0.008 -15.645 1.00 75.12 127 PHE A N 1
ATOM 1037 C CA . PHE A 1 127 ? -11.482 0.832 -14.821 1.00 75.12 127 PHE A CA 1
ATOM 1038 C C . PHE A 1 127 ? -11.279 2.338 -15.035 1.00 75.12 127 PHE A C 1
ATOM 1040 O O . PHE A 1 127 ? -11.852 3.141 -14.290 1.00 75.12 127 PHE A O 1
ATOM 1047 N N . GLU A 1 128 ? -10.500 2.726 -16.046 1.00 76.94 128 GLU A N 1
ATOM 1048 C CA . GLU A 1 128 ? -10.264 4.115 -16.452 1.00 76.94 128 GLU A CA 1
ATOM 1049 C C . GLU A 1 128 ? -9.854 5.019 -15.269 1.00 76.94 128 GLU A C 1
ATOM 1051 O O . GLU A 1 128 ? -8.903 4.735 -14.540 1.00 76.94 128 GLU A O 1
ATOM 1056 N N . ASP A 1 129 ? -10.549 6.137 -15.051 1.00 75.12 129 ASP A N 1
ATOM 1057 C CA . ASP A 1 129 ? -10.247 7.135 -14.024 1.00 75.12 129 ASP A CA 1
ATOM 1058 C C . ASP A 1 129 ? -10.729 6.756 -12.612 1.00 75.12 129 ASP A C 1
ATOM 1060 O O . ASP A 1 129 ? -10.385 7.439 -11.642 1.00 75.12 129 ASP A O 1
ATOM 1064 N N . LYS A 1 130 ? -11.455 5.640 -12.462 1.00 83.00 130 LYS A N 1
ATOM 1065 C CA . LYS A 1 130 ? -11.932 5.145 -11.157 1.00 83.00 130 LYS A CA 1
ATOM 1066 C C . LYS A 1 130 ? -10.799 4.597 -10.295 1.00 83.00 130 LYS A C 1
ATOM 1068 O O . LYS A 1 130 ? -10.907 4.599 -9.069 1.00 83.00 130 LYS A O 1
ATOM 1073 N N . ALA A 1 131 ? -9.709 4.154 -10.918 1.00 75.56 131 ALA A N 1
ATOM 1074 C CA . ALA A 1 131 ? -8.507 3.720 -10.225 1.00 75.56 131 ALA A CA 1
ATOM 1075 C C . ALA A 1 131 ? -7.548 4.903 -10.033 1.00 75.56 131 ALA A C 1
ATOM 1077 O O . ALA A 1 131 ? -7.039 5.511 -10.982 1.00 75.56 131 ALA A O 1
ATOM 1078 N N . TYR A 1 132 ? -7.251 5.239 -8.783 1.00 78.88 132 TYR A N 1
ATOM 1079 C CA . TYR A 1 132 ? -6.267 6.260 -8.455 1.00 78.88 132 TYR A CA 1
ATOM 1080 C C . TYR A 1 132 ? -5.476 5.872 -7.214 1.00 78.88 132 TYR A C 1
ATOM 1082 O O . TYR A 1 132 ? -5.940 5.179 -6.315 1.00 78.88 132 TYR A O 1
ATOM 1090 N N . GLU A 1 133 ? -4.243 6.349 -7.172 1.00 74.50 133 GLU A N 1
ATOM 1091 C CA . GLU A 1 133 ? -3.371 6.158 -6.025 1.00 74.50 133 GLU A CA 1
ATOM 1092 C C . GLU A 1 133 ? -3.701 7.177 -4.943 1.00 74.50 133 GLU A C 1
ATOM 1094 O O . GLU A 1 133 ? -3.909 8.362 -5.226 1.00 74.50 133 GLU A O 1
ATOM 1099 N N . LYS A 1 134 ? -3.661 6.723 -3.696 1.00 82.94 134 LYS A N 1
ATOM 1100 C CA . LYS A 1 134 ? -3.774 7.578 -2.526 1.00 82.94 134 LYS A CA 1
ATOM 1101 C C . LYS A 1 134 ? -2.641 7.249 -1.565 1.00 82.94 134 LYS A C 1
ATOM 1103 O O . LYS A 1 134 ? -2.291 6.082 -1.399 1.00 82.94 134 LYS A O 1
ATOM 1108 N N . ASN A 1 135 ? -2.084 8.274 -0.932 1.00 79.06 135 ASN A N 1
ATOM 1109 C CA . ASN A 1 135 ? -1.183 8.086 0.196 1.00 79.06 135 ASN A CA 1
ATOM 1110 C C . ASN A 1 135 ? -2.034 7.973 1.458 1.00 79.06 135 ASN A C 1
ATOM 1112 O O . ASN A 1 135 ? -2.799 8.884 1.776 1.00 79.06 135 ASN A O 1
ATOM 1116 N N . ILE A 1 136 ? -1.932 6.831 2.128 1.00 90.44 136 ILE A N 1
ATOM 1117 C CA . ILE A 1 136 ? -2.654 6.517 3.360 1.00 90.44 136 ILE A CA 1
ATOM 1118 C C . ILE A 1 136 ? -1.650 6.071 4.416 1.00 90.44 136 ILE A C 1
ATOM 1120 O O . ILE A 1 136 ? -0.581 5.562 4.081 1.00 90.44 136 ILE A O 1
ATOM 1124 N N . ILE A 1 137 ? -1.999 6.257 5.685 1.00 90.50 137 ILE A N 1
ATOM 1125 C CA . ILE A 1 137 ? -1.223 5.723 6.806 1.00 90.50 137 ILE A CA 1
ATOM 1126 C C . ILE A 1 137 ? -2.011 4.545 7.375 1.00 90.50 137 ILE A C 1
ATOM 1128 O O . ILE A 1 137 ? -3.203 4.680 7.648 1.00 90.50 137 ILE A O 1
ATOM 1132 N N . GLN A 1 138 ? -1.354 3.400 7.542 1.00 94.50 138 GLN A N 1
ATOM 1133 C CA . GLN A 1 138 ? -1.919 2.225 8.202 1.00 94.50 138 GLN A CA 1
ATOM 1134 C C . GLN A 1 138 ? -1.216 2.013 9.545 1.00 94.50 138 GLN A C 1
ATOM 1136 O O . GLN A 1 138 ? 0.008 2.111 9.624 1.00 94.50 138 GLN A O 1
ATOM 1141 N N . LEU A 1 139 ? -1.995 1.709 10.580 1.00 94.50 139 LEU A N 1
ATOM 1142 C CA . LEU A 1 139 ? -1.524 1.220 11.870 1.00 94.50 139 LEU A CA 1
ATOM 1143 C C . LEU A 1 139 ? -2.140 -0.155 12.120 1.00 94.50 139 LEU A C 1
ATOM 1145 O O . LEU A 1 139 ? -3.362 -0.271 12.193 1.00 94.50 139 LEU A O 1
ATOM 1149 N N . ASP A 1 140 ? -1.300 -1.168 12.278 1.00 95.81 140 ASP A N 1
ATOM 1150 C CA . ASP A 1 140 ? -1.717 -2.485 12.752 1.00 95.81 140 ASP A CA 1
ATOM 1151 C C . ASP A 1 140 ? -1.559 -2.518 14.280 1.00 95.81 140 ASP A C 1
ATOM 1153 O O . ASP A 1 140 ? -0.476 -2.247 14.805 1.00 95.81 140 ASP A O 1
ATOM 1157 N N . LEU A 1 141 ? -2.654 -2.776 14.997 1.00 95.12 141 LEU A N 1
ATOM 1158 C CA . LEU A 1 141 ? -2.730 -2.739 16.457 1.00 95.12 141 LEU A CA 1
ATOM 1159 C C . LEU A 1 141 ? -3.190 -4.099 16.967 1.00 95.12 141 LEU A C 1
ATOM 1161 O O . LEU A 1 141 ? -4.297 -4.542 16.673 1.00 95.12 141 LEU A O 1
ATOM 1165 N N . LYS A 1 142 ? -2.332 -4.729 17.770 1.00 95.25 142 LYS A N 1
ATOM 1166 C CA . LYS A 1 142 ? -2.607 -6.006 18.420 1.00 95.25 142 LYS A CA 1
ATOM 1167 C C . LYS A 1 142 ? -2.205 -5.941 19.886 1.00 95.25 142 LYS A C 1
ATOM 1169 O O . LYS A 1 142 ? -1.024 -5.783 20.195 1.00 95.25 142 LYS A O 1
ATOM 1174 N N . ASN A 1 143 ? -3.178 -6.080 20.774 1.00 93.50 143 ASN A N 1
ATOM 1175 C CA . ASN A 1 143 ? -2.989 -6.134 22.219 1.00 93.50 143 ASN A CA 1
ATOM 1176 C C . ASN A 1 143 ? -3.949 -7.160 22.852 1.00 93.50 143 ASN A C 1
ATOM 1178 O O . ASN A 1 143 ? -4.478 -8.041 22.175 1.00 93.50 143 ASN A O 1
ATOM 1182 N N . ASP A 1 144 ? -4.109 -7.103 24.171 1.00 94.00 144 ASP A N 1
ATOM 1183 C CA . ASP A 1 144 ? -4.963 -8.002 24.948 1.00 94.00 144 ASP A CA 1
ATOM 1184 C C . ASP A 1 144 ? -6.465 -7.780 24.713 1.00 94.00 144 ASP A C 1
ATOM 1186 O O . ASP A 1 144 ? -7.258 -8.690 24.961 1.00 94.00 144 ASP A O 1
ATOM 1190 N N . LYS A 1 145 ? -6.854 -6.598 24.223 1.00 92.50 145 LYS A N 1
ATOM 1191 C CA . LYS A 1 145 ? -8.249 -6.226 23.968 1.00 92.50 145 LYS A CA 1
ATOM 1192 C C . LYS A 1 145 ? -8.647 -6.372 22.505 1.00 92.50 145 LYS A C 1
ATOM 1194 O O . LYS A 1 145 ? -9.763 -6.796 22.219 1.00 92.50 145 LYS A O 1
ATOM 1199 N N . ASN A 1 146 ? -7.755 -6.012 21.586 1.00 94.75 146 ASN A N 1
ATOM 1200 C CA . ASN A 1 146 ? -8.056 -5.875 20.168 1.00 94.75 146 ASN A CA 1
ATOM 1201 C C . ASN A 1 146 ? -6.942 -6.421 19.269 1.00 94.75 146 ASN A C 1
ATOM 1203 O O . ASN A 1 146 ? -5.755 -6.318 19.570 1.00 94.75 146 ASN A O 1
ATOM 1207 N N . ASP A 1 147 ? -7.353 -6.933 18.111 1.00 95.12 147 ASP A N 1
ATOM 1208 C CA . ASP A 1 147 ? -6.499 -7.231 16.960 1.00 95.12 147 ASP A CA 1
ATOM 1209 C C . ASP A 1 147 ? -7.171 -6.589 15.740 1.00 95.12 147 ASP A C 1
ATOM 1211 O O . ASP A 1 147 ? -8.252 -7.013 15.306 1.00 95.12 147 ASP A O 1
ATOM 1215 N N . LEU A 1 148 ? -6.637 -5.453 15.297 1.00 95.56 148 LEU A N 1
ATOM 1216 C CA . LEU A 1 148 ? -7.291 -4.595 14.319 1.00 95.56 148 LEU A CA 1
ATOM 1217 C C . LEU A 1 148 ? -6.303 -3.776 13.493 1.00 95.56 148 LEU A C 1
ATOM 1219 O O . LEU A 1 148 ? -5.129 -3.610 13.820 1.00 95.56 148 LEU A O 1
ATOM 1223 N N . LYS A 1 149 ? -6.838 -3.191 12.427 1.00 96.50 149 LYS A N 1
ATOM 1224 C CA . LYS A 1 149 ? -6.147 -2.257 11.548 1.00 96.50 149 LYS A CA 1
ATOM 1225 C C . LYS A 1 149 ? -6.845 -0.904 11.570 1.00 96.50 149 LYS A C 1
ATOM 1227 O O . LYS A 1 149 ? -8.068 -0.832 11.457 1.00 96.50 149 LYS A O 1
ATOM 1232 N N . ILE A 1 150 ? -6.072 0.175 11.646 1.00 97.12 150 ILE A N 1
ATOM 1233 C CA . ILE A 1 150 ? -6.563 1.548 11.507 1.00 97.12 150 ILE A CA 1
ATOM 1234 C C . ILE A 1 150 ? -5.973 2.168 10.241 1.00 97.12 150 ILE A C 1
ATOM 1236 O O . ILE A 1 150 ? -4.757 2.231 10.075 1.00 97.12 150 ILE A O 1
ATOM 1240 N N . ILE A 1 151 ? -6.840 2.646 9.350 1.00 96.81 151 ILE A N 1
ATOM 1241 C CA . ILE A 1 151 ? -6.473 3.360 8.127 1.00 96.81 151 ILE A CA 1
ATOM 1242 C C . ILE A 1 151 ? -6.798 4.837 8.310 1.00 96.81 151 ILE A C 1
ATOM 1244 O O . ILE A 1 151 ? -7.956 5.218 8.480 1.00 96.81 151 ILE A O 1
ATOM 1248 N N . PHE A 1 152 ? -5.775 5.674 8.217 1.00 93.81 152 PHE A N 1
ATOM 1249 C CA . PHE A 1 152 ? -5.874 7.121 8.301 1.00 93.81 152 PHE A CA 1
ATOM 1250 C C . PHE A 1 152 ? -5.781 7.736 6.905 1.00 93.81 152 PHE A C 1
ATOM 1252 O O . PHE A 1 152 ? -4.811 7.523 6.168 1.00 93.81 152 PHE A O 1
ATOM 1259 N N . ASN A 1 153 ? -6.814 8.486 6.528 1.00 92.56 153 ASN A N 1
ATOM 1260 C CA . ASN A 1 153 ? -7.026 8.930 5.162 1.00 92.56 153 ASN A CA 1
ATOM 1261 C C . ASN A 1 153 ? -7.645 10.336 5.091 1.00 92.56 153 ASN A C 1
ATOM 1263 O O . ASN A 1 153 ? -8.845 10.506 4.832 1.00 92.56 153 ASN A O 1
ATOM 1267 N N . GLY A 1 154 ? -6.809 11.355 5.296 1.00 90.12 154 GLY A N 1
ATOM 1268 C CA . GLY A 1 154 ? -7.265 12.739 5.421 1.00 90.12 154 GLY A CA 1
ATOM 1269 C C . GLY A 1 154 ? -8.193 12.869 6.626 1.00 90.12 154 GLY A C 1
ATOM 1270 O O . GLY A 1 154 ? -7.878 12.388 7.703 1.00 90.12 154 GLY A O 1
ATOM 1271 N N . GLU A 1 155 ? -9.375 13.445 6.444 1.00 92.69 155 GLU A N 1
ATOM 1272 C CA . GLU A 1 155 ? -10.367 13.577 7.522 1.00 92.69 155 GLU A CA 1
ATOM 1273 C C . GLU A 1 155 ? -11.097 12.264 7.861 1.00 92.69 155 GLU A C 1
ATOM 1275 O O . GLU A 1 155 ? -11.930 12.244 8.761 1.00 92.69 155 GLU A O 1
ATOM 1280 N N . ASN A 1 156 ? -10.823 11.161 7.155 1.00 94.25 156 ASN A N 1
ATOM 1281 C CA . ASN A 1 156 ? -11.481 9.876 7.392 1.00 94.25 156 ASN A CA 1
ATOM 1282 C C . ASN A 1 156 ? -10.529 8.892 8.072 1.00 94.25 156 ASN A C 1
ATOM 1284 O O . ASN A 1 156 ? -9.417 8.657 7.600 1.00 94.25 156 ASN A O 1
ATOM 1288 N N . VAL A 1 157 ? -11.003 8.265 9.142 1.00 96.00 157 VAL A N 1
ATOM 1289 C CA . VAL A 1 157 ? -10.319 7.192 9.864 1.00 96.00 157 VAL A CA 1
ATOM 1290 C C . VAL A 1 157 ? -11.191 5.949 9.793 1.00 96.00 157 VAL A C 1
ATOM 1292 O O . VAL A 1 157 ? -12.367 6.009 10.131 1.00 96.00 157 VAL A O 1
ATOM 1295 N N . THR A 1 158 ? -10.642 4.829 9.335 1.00 96.94 158 THR A N 1
ATOM 1296 C CA . THR A 1 158 ? -11.358 3.546 9.270 1.00 96.94 158 THR A CA 1
ATOM 1297 C C . THR A 1 158 ? -10.714 2.560 10.228 1.00 96.94 158 THR A C 1
ATOM 1299 O O . THR A 1 158 ? -9.516 2.321 10.127 1.00 96.94 158 THR A O 1
ATOM 1302 N N . VAL A 1 159 ? -11.496 1.988 11.138 1.00 96.62 159 VAL A N 1
ATOM 1303 C CA . VAL A 1 159 ? -11.063 0.941 12.070 1.00 96.62 159 VAL A CA 1
ATOM 1304 C C . VAL A 1 159 ? -11.668 -0.379 11.607 1.00 96.62 159 VAL A C 1
ATOM 1306 O O . VAL A 1 159 ? -12.885 -0.469 11.456 1.00 96.62 159 VAL A O 1
ATOM 1309 N N . ILE A 1 160 ? -10.829 -1.377 11.344 1.00 96.06 160 ILE A N 1
ATOM 1310 C CA . ILE A 1 160 ? -11.217 -2.661 10.756 1.00 96.06 160 ILE A CA 1
ATOM 1311 C C . ILE A 1 160 ? -10.794 -3.785 11.696 1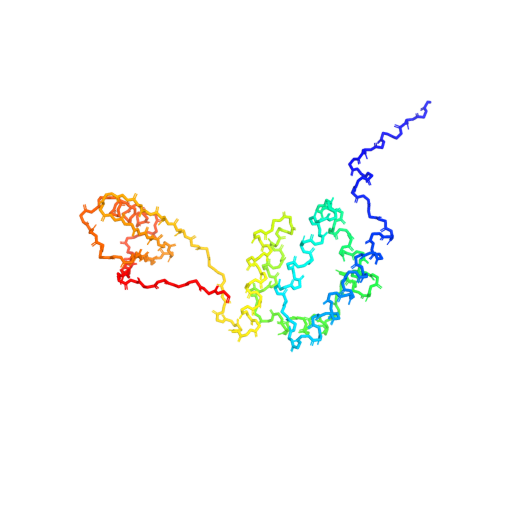.00 96.06 160 ILE A C 1
ATOM 1313 O O . ILE A 1 160 ? -9.610 -3.898 12.007 1.00 96.06 160 ILE A O 1
ATOM 1317 N N . SER A 1 161 ? -11.739 -4.631 12.103 1.00 95.00 161 SER A N 1
ATOM 1318 C CA . SER A 1 161 ? -11.451 -5.876 12.818 1.00 95.00 161 SER A CA 1
ATOM 1319 C C . SER A 1 161 ? -12.336 -7.021 12.320 1.00 95.00 161 SER A C 1
ATOM 1321 O O . SER A 1 161 ? -13.479 -6.826 11.890 1.00 95.00 161 SER A O 1
ATOM 1323 N N . GLU A 1 162 ? -11.801 -8.238 12.373 1.00 92.25 162 GLU A N 1
ATOM 1324 C CA . GLU A 1 162 ? -12.577 -9.468 12.170 1.00 92.25 162 GLU A CA 1
ATOM 1325 C C . GLU A 1 162 ? -13.512 -9.726 13.359 1.00 92.25 162 GLU A C 1
ATOM 1327 O O . GLU A 1 162 ? -14.593 -10.285 13.202 1.00 92.25 162 GLU A O 1
ATOM 1332 N N . ASN A 1 163 ? -13.133 -9.255 14.550 1.00 91.81 163 ASN A N 1
ATOM 1333 C CA . ASN A 1 163 ? -13.914 -9.401 15.771 1.00 91.81 163 ASN A CA 1
ATOM 1334 C C . ASN A 1 163 ? -14.627 -8.094 16.140 1.00 91.81 163 ASN A C 1
ATOM 1336 O O . ASN A 1 163 ? -14.496 -7.062 15.480 1.00 91.81 163 ASN A O 1
ATOM 1340 N N . LYS A 1 164 ? -15.423 -8.148 17.209 1.00 93.31 164 LYS A N 1
ATOM 1341 C CA . LYS A 1 164 ? -16.002 -6.949 17.814 1.00 93.31 164 LYS A CA 1
ATOM 1342 C C . LYS A 1 164 ? -14.897 -6.137 18.493 1.00 93.31 164 LYS A C 1
ATOM 1344 O O . LYS A 1 164 ? -14.081 -6.717 19.205 1.00 93.31 164 LYS A O 1
ATOM 1349 N N . ILE A 1 165 ? -14.895 -4.825 18.292 1.00 93.62 165 ILE A N 1
ATOM 1350 C CA . ILE A 1 165 ? -13.878 -3.914 18.812 1.00 93.62 165 ILE A CA 1
ATOM 1351 C C . ILE A 1 165 ? -14.235 -3.513 20.245 1.00 93.62 165 ILE A C 1
ATOM 1353 O O . ILE A 1 165 ? -15.359 -3.099 20.545 1.00 93.62 165 ILE A O 1
ATOM 1357 N N . ASP A 1 166 ? -13.253 -3.590 21.138 1.00 93.31 166 ASP A N 1
ATOM 1358 C CA . ASP A 1 166 ? -13.342 -3.044 22.487 1.00 93.31 166 ASP A CA 1
ATOM 1359 C C . ASP A 1 166 ? -12.819 -1.598 22.517 1.00 93.31 166 ASP A C 1
ATOM 1361 O O . ASP A 1 166 ? -11.615 -1.347 22.570 1.00 93.31 166 ASP A O 1
ATOM 1365 N N . PHE A 1 167 ? -13.736 -0.626 22.523 1.00 89.38 167 PHE A N 1
ATOM 1366 C CA . PHE A 1 167 ? -13.416 0.808 22.602 1.00 89.38 167 PHE A CA 1
ATOM 1367 C C . PHE A 1 167 ? -12.927 1.280 23.982 1.00 89.38 167 PHE A C 1
ATOM 1369 O O . PHE A 1 167 ? -12.554 2.447 24.124 1.00 89.38 167 PHE A O 1
ATOM 1376 N N . SER A 1 168 ? -12.901 0.407 24.997 1.00 92.75 168 SER A N 1
ATOM 1377 C CA . SER A 1 168 ? -12.207 0.691 26.262 1.00 92.75 168 SER A CA 1
ATOM 1378 C C . SER A 1 168 ? -10.681 0.636 26.122 1.00 92.75 168 SER A C 1
ATOM 1380 O O . SER A 1 168 ? -9.953 0.893 27.081 1.00 92.75 168 SER A O 1
ATOM 1382 N N . ASP A 1 169 ? -10.183 0.246 24.953 1.00 93.50 169 ASP A N 1
ATOM 1383 C CA . ASP A 1 169 ? -8.773 0.251 24.612 1.00 93.50 169 ASP A CA 1
ATOM 1384 C C . ASP A 1 169 ? -8.235 1.680 24.457 1.00 93.50 169 ASP A C 1
ATOM 1386 O O . ASP A 1 169 ? -8.673 2.474 23.615 1.00 93.50 169 ASP A O 1
ATOM 1390 N N . GLU A 1 170 ? -7.276 2.024 25.312 1.00 93.69 170 GLU A N 1
ATOM 1391 C CA . GLU A 1 170 ? -6.650 3.341 25.324 1.00 93.69 170 GLU A CA 1
ATOM 1392 C C . GLU A 1 170 ? -5.779 3.573 24.087 1.00 93.69 170 GLU A C 1
ATOM 1394 O O . GLU A 1 170 ? -5.670 4.718 23.644 1.00 93.69 170 GLU A O 1
ATOM 1399 N N . ASP A 1 171 ? -5.212 2.524 23.484 1.00 94.19 171 ASP A N 1
ATOM 1400 C CA . ASP A 1 171 ? -4.324 2.655 22.330 1.00 94.19 171 ASP A CA 1
ATOM 1401 C C . ASP A 1 171 ? -5.097 3.099 21.082 1.00 94.19 171 ASP A C 1
ATOM 1403 O O . ASP A 1 171 ? -4.641 3.993 20.361 1.00 94.19 171 ASP A O 1
ATOM 1407 N N . ILE A 1 172 ? -6.311 2.569 20.874 1.00 94.12 172 ILE A N 1
ATOM 1408 C CA . ILE A 1 172 ? -7.219 3.023 19.804 1.00 94.12 172 ILE A CA 1
ATOM 1409 C C . ILE A 1 172 ? -7.533 4.508 19.994 1.00 94.12 172 ILE A C 1
ATOM 1411 O O . ILE A 1 172 ? -7.368 5.321 19.078 1.00 94.12 172 ILE A O 1
ATOM 1415 N N . ASN A 1 173 ? -7.971 4.872 21.201 1.00 92.38 173 ASN A N 1
ATOM 1416 C CA . ASN A 1 173 ? -8.380 6.236 21.520 1.00 92.38 173 ASN A CA 1
ATOM 1417 C C . ASN A 1 173 ? -7.213 7.219 21.366 1.00 92.38 173 ASN A C 1
ATOM 1419 O O . ASN A 1 173 ? 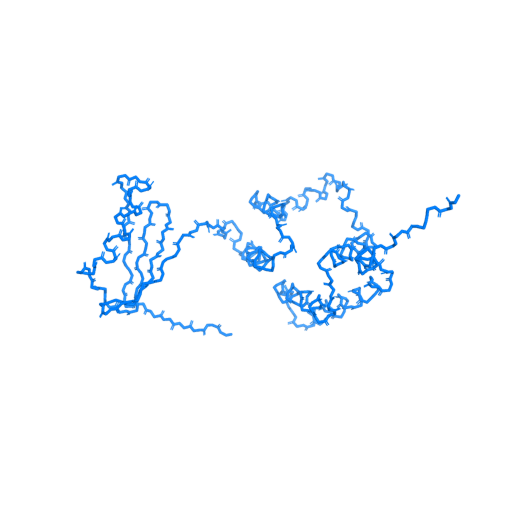-7.376 8.295 20.787 1.00 92.38 173 ASN A O 1
ATOM 1423 N N . LYS A 1 174 ? -6.015 6.832 21.813 1.00 94.31 174 LYS A N 1
ATOM 1424 C CA . LYS A 1 174 ? -4.786 7.616 21.681 1.00 94.31 174 LYS A CA 1
ATOM 1425 C C . LYS A 1 174 ? -4.379 7.795 20.222 1.00 94.31 174 LYS A C 1
ATOM 1427 O O . LYS A 1 174 ? -4.030 8.908 19.832 1.00 94.31 174 LYS A O 1
ATOM 1432 N N . ALA A 1 175 ? -4.448 6.742 19.409 1.00 94.44 175 ALA A N 1
ATOM 1433 C CA . ALA A 1 175 ? -4.115 6.813 17.988 1.00 94.44 175 ALA A CA 1
ATOM 1434 C C . ALA A 1 175 ? -5.041 7.790 17.241 1.00 94.44 175 ALA A C 1
ATOM 1436 O O . ALA A 1 175 ? -4.565 8.692 16.548 1.00 94.44 175 ALA A O 1
ATOM 1437 N N . ILE A 1 176 ? -6.357 7.668 17.443 1.00 93.75 176 ILE A N 1
ATOM 1438 C CA . ILE A 1 176 ? -7.361 8.533 16.807 1.00 93.75 176 ILE A CA 1
ATOM 1439 C C . ILE A 1 176 ? -7.232 9.982 17.296 1.00 93.75 176 ILE A C 1
ATOM 1441 O O . ILE A 1 176 ? -7.272 10.910 16.485 1.00 93.75 176 ILE A O 1
ATOM 1445 N N . ALA A 1 177 ? -7.039 10.196 18.602 1.00 92.50 177 ALA A N 1
ATOM 1446 C CA . ALA A 1 177 ? -6.884 11.532 19.173 1.00 92.50 177 ALA A CA 1
ATOM 1447 C C . ALA A 1 177 ? -5.630 12.243 18.647 1.00 92.50 177 ALA A C 1
ATOM 1449 O O . ALA A 1 177 ? -5.713 13.397 18.226 1.00 92.50 177 ALA A O 1
ATOM 1450 N N . ASN A 1 178 ? -4.490 11.547 18.608 1.00 92.94 178 ASN A N 1
ATOM 1451 C CA . ASN A 1 178 ? -3.247 12.096 18.067 1.00 92.94 178 ASN A CA 1
ATOM 1452 C C . ASN A 1 178 ? -3.399 12.472 16.591 1.00 92.94 178 ASN A C 1
ATOM 1454 O O . ASN A 1 178 ? -2.970 13.548 16.182 1.00 92.94 178 ASN A O 1
ATOM 1458 N N . TYR A 1 179 ? -4.045 11.614 15.799 1.00 93.00 179 TYR A N 1
ATOM 1459 C CA . TYR A 1 179 ? -4.276 11.899 14.388 1.00 93.00 179 TYR A CA 1
ATOM 1460 C C . TYR A 1 179 ? -5.201 13.104 14.179 1.00 93.00 179 TYR A C 1
ATOM 1462 O O . TYR A 1 179 ? -4.904 13.975 13.362 1.00 93.00 179 TYR A O 1
ATOM 1470 N N . ARG A 1 180 ? -6.282 13.207 14.966 1.00 94.00 180 ARG A N 1
ATOM 1471 C CA . ARG A 1 180 ? -7.196 14.358 14.941 1.00 94.00 180 ARG A CA 1
ATOM 1472 C C . ARG A 1 180 ? -6.455 15.673 15.182 1.00 94.00 180 ARG A C 1
ATOM 1474 O O . ARG A 1 180 ? -6.662 16.616 14.434 1.00 94.00 180 ARG A O 1
ATOM 1481 N N . VAL A 1 181 ? -5.558 15.734 16.169 1.00 91.69 181 VAL A N 1
ATOM 1482 C CA . VAL A 1 181 ? -4.774 16.954 16.456 1.00 91.69 181 VAL A CA 1
ATOM 1483 C C . VAL A 1 181 ? -3.944 17.404 15.246 1.00 91.69 181 VAL A C 1
ATOM 1485 O O . VAL A 1 181 ? -3.762 18.601 15.043 1.00 91.69 181 VAL A O 1
ATOM 1488 N N . ILE A 1 182 ? -3.460 16.461 14.434 1.00 88.50 182 ILE A N 1
ATOM 1489 C CA . ILE A 1 182 ? -2.644 16.748 13.247 1.00 88.50 182 ILE A CA 1
ATOM 1490 C C . ILE A 1 182 ? -3.509 17.223 12.070 1.00 88.50 182 ILE A C 1
ATOM 1492 O O . ILE A 1 182 ? -3.109 18.135 11.351 1.00 88.50 182 ILE A O 1
ATOM 1496 N N . VAL A 1 183 ? -4.671 16.597 11.852 1.00 86.12 183 VAL A N 1
ATOM 1497 C CA . VAL A 1 183 ? -5.523 16.855 10.675 1.00 86.12 183 VAL A CA 1
ATOM 1498 C C . VAL A 1 183 ? -6.488 18.028 10.879 1.00 86.12 183 VAL A C 1
ATOM 1500 O O . VAL A 1 183 ? -6.793 18.729 9.917 1.00 86.12 183 VAL A O 1
ATOM 1503 N N . GLY A 1 184 ? -6.946 18.274 12.108 1.00 79.88 184 GLY A N 1
ATOM 1504 C CA . GLY A 1 184 ? -7.874 19.353 12.448 1.00 79.88 184 GLY A CA 1
ATOM 1505 C C . GLY A 1 184 ? -9.052 18.902 13.320 1.00 79.88 184 GLY A C 1
ATOM 1506 O O . GLY A 1 184 ? -9.186 17.741 13.705 1.00 79.88 184 GLY A O 1
ATOM 1507 N N . ASP A 1 185 ? -9.941 19.842 13.646 1.00 74.81 185 ASP A N 1
ATOM 1508 C CA . ASP A 1 185 ? -10.943 19.650 14.704 1.00 74.81 185 ASP A CA 1
ATOM 1509 C C . ASP A 1 185 ? -12.012 18.587 14.414 1.00 74.81 185 ASP A C 1
ATOM 1511 O O . ASP A 1 185 ? -12.617 18.075 15.365 1.00 74.81 185 ASP A O 1
ATOM 1515 N N . SER A 1 186 ? -12.239 18.215 13.151 1.00 86.75 186 SER A N 1
ATOM 1516 C CA . SER A 1 186 ? -13.242 17.220 12.767 1.00 86.75 186 SER A CA 1
ATOM 1517 C C . SER A 1 186 ? -12.632 16.106 11.924 1.00 86.75 186 SER A C 1
ATOM 1519 O O . SER A 1 186 ? -12.034 16.356 10.883 1.00 86.75 186 SER A O 1
ATOM 1521 N N . ILE A 1 187 ? -12.824 14.869 12.379 1.00 93.06 187 ILE A N 1
ATOM 1522 C CA . ILE A 1 187 ? -12.553 13.656 11.611 1.00 93.06 187 ILE A CA 1
ATOM 1523 C C . ILE A 1 187 ? -13.792 12.762 11.647 1.00 93.06 187 ILE A C 1
ATOM 1525 O O . ILE A 1 187 ? -14.536 12.741 12.631 1.00 93.06 187 ILE A O 1
ATOM 1529 N N . ARG A 1 188 ? -14.008 11.996 10.582 1.00 94.88 188 ARG A N 1
ATOM 1530 C CA . ARG A 1 188 ? -15.020 10.946 10.510 1.00 94.88 188 ARG A CA 1
ATOM 1531 C C . ARG A 1 188 ? -14.369 9.609 10.841 1.00 94.88 188 ARG A C 1
ATOM 1533 O O . ARG A 1 188 ? -13.481 9.171 10.118 1.00 94.88 188 ARG A O 1
ATOM 1540 N N . VAL A 1 189 ? -14.851 8.946 11.889 1.00 95.12 189 VAL A N 1
ATOM 1541 C CA . VAL A 1 189 ? -14.436 7.579 12.232 1.00 95.12 189 VAL A CA 1
ATOM 1542 C C . VAL A 1 189 ? -15.475 6.593 11.700 1.00 95.12 189 VAL A C 1
ATOM 1544 O O . VAL A 1 189 ? -16.645 6.661 12.070 1.00 95.12 189 VAL A O 1
ATOM 1547 N N . GLN A 1 190 ? -15.048 5.696 10.817 1.00 96.00 190 GLN A N 1
ATOM 1548 C CA . GLN A 1 190 ? -15.827 4.578 10.302 1.00 96.00 190 GLN A CA 1
ATOM 1549 C C . GLN A 1 190 ? -15.340 3.284 10.952 1.00 96.00 190 GLN A C 1
ATOM 1551 O O . GLN A 1 190 ? -14.139 3.046 11.052 1.00 96.00 190 GLN A O 1
ATOM 1556 N N . ILE A 1 191 ? -16.282 2.453 11.387 1.00 95.81 191 ILE A N 1
ATOM 1557 C CA . ILE A 1 191 ? -16.005 1.213 12.107 1.00 95.81 191 ILE A CA 1
ATOM 1558 C C . ILE A 1 191 ? -16.505 0.045 11.256 1.00 95.81 191 ILE A C 1
ATOM 1560 O O . ILE A 1 191 ? -17.660 0.042 10.828 1.00 95.81 191 ILE A O 1
ATOM 1564 N N . CYS A 1 192 ? -15.633 -0.931 11.027 1.00 94.06 192 CYS A N 1
ATOM 1565 C CA . CYS A 1 192 ? -15.908 -2.161 10.297 1.00 94.06 192 CYS A CA 1
ATOM 1566 C C . CYS A 1 192 ? -15.579 -3.352 11.210 1.00 94.06 192 CYS A C 1
ATOM 1568 O O . CYS A 1 192 ? -14.414 -3.711 11.366 1.00 94.06 192 CYS A O 1
ATOM 1570 N N . GLU A 1 193 ? -16.605 -3.942 11.820 1.00 93.62 193 GLU A N 1
ATOM 1571 C CA . GLU A 1 193 ? -16.504 -5.150 12.654 1.00 93.62 193 GLU A CA 1
ATOM 1572 C C . GLU A 1 193 ? -17.025 -6.375 11.898 1.00 93.62 193 GLU A C 1
ATOM 1574 O O . GLU A 1 193 ? -17.745 -6.229 10.907 1.00 93.62 193 GLU A O 1
ATOM 1579 N N . ALA A 1 194 ? -16.718 -7.575 12.406 1.00 88.12 194 ALA A N 1
ATOM 1580 C CA . ALA A 1 194 ? -17.191 -8.844 11.840 1.00 88.12 194 ALA A CA 1
ATOM 1581 C C . ALA A 1 194 ? -16.838 -8.996 10.349 1.00 88.12 194 ALA A C 1
ATOM 1583 O O . ALA A 1 194 ? -17.635 -9.477 9.539 1.00 88.12 194 ALA A O 1
ATOM 1584 N N . THR A 1 195 ? -15.647 -8.520 9.980 1.00 86.94 195 THR A N 1
ATOM 1585 C CA . THR A 1 195 ? -15.141 -8.612 8.610 1.00 86.94 195 THR A CA 1
ATOM 1586 C C . THR A 1 195 ? -14.659 -10.030 8.300 1.00 86.94 195 THR A C 1
ATOM 1588 O O . THR A 1 195 ? -14.156 -10.726 9.176 1.00 86.94 195 THR A O 1
ATOM 1591 N N . ASN A 1 196 ? -14.846 -10.467 7.051 1.00 87.25 196 ASN A N 1
ATOM 1592 C CA . ASN A 1 196 ? -14.378 -11.764 6.563 1.00 87.25 196 ASN A CA 1
ATOM 1593 C C . ASN A 1 196 ? -13.239 -11.552 5.565 1.00 87.25 196 ASN A C 1
ATOM 1595 O O . ASN A 1 196 ? -13.333 -10.674 4.702 1.00 87.25 196 ASN A O 1
ATOM 1599 N N . SER A 1 197 ? -12.225 -12.407 5.643 1.00 82.94 197 SER A N 1
ATOM 1600 C CA . SER A 1 197 ? -11.034 -12.372 4.792 1.00 82.94 197 SER A CA 1
ATOM 1601 C C . SER A 1 197 ? -10.948 -13.655 3.954 1.00 82.94 197 SER A C 1
ATOM 1603 O O . SER A 1 197 ? -11.298 -14.734 4.435 1.00 82.94 197 SER A O 1
ATOM 1605 N N . TYR A 1 198 ? -10.493 -13.557 2.702 1.00 87.50 198 TYR A N 1
ATOM 1606 C CA . TYR A 1 198 ? -10.138 -14.718 1.881 1.00 87.50 198 TYR A CA 1
ATOM 1607 C C . TYR A 1 198 ? -8.924 -14.399 1.009 1.00 87.50 198 TYR A C 1
ATOM 1609 O O . TYR A 1 198 ? -8.788 -13.283 0.506 1.00 87.50 198 TYR A O 1
ATOM 1617 N N . ASP A 1 199 ? -8.068 -15.398 0.816 1.00 83.69 199 ASP A N 1
ATOM 1618 C CA . ASP A 1 199 ? -6.925 -15.288 -0.080 1.00 83.69 199 ASP A CA 1
ATOM 1619 C C . ASP A 1 199 ? -7.384 -15.571 -1.513 1.00 83.69 199 ASP A C 1
ATOM 1621 O O . ASP A 1 199 ? -7.876 -16.662 -1.813 1.00 83.69 199 ASP A O 1
ATOM 1625 N N . TYR A 1 200 ? -7.227 -14.588 -2.398 1.00 69.62 200 TYR A N 1
ATOM 1626 C CA . TYR A 1 200 ? -7.414 -14.779 -3.834 1.00 69.62 200 TYR A CA 1
ATOM 1627 C C . TYR A 1 200 ? -6.111 -15.335 -4.421 1.00 69.62 200 TYR A C 1
ATOM 1629 O O . TYR A 1 200 ? -5.060 -14.708 -4.269 1.00 69.62 200 TYR A O 1
ATOM 1637 N N . LYS A 1 201 ? -6.177 -16.531 -5.014 1.00 67.44 201 LYS A N 1
ATOM 1638 C CA . LYS A 1 201 ? -5.045 -17.221 -5.647 1.00 67.44 201 LYS A CA 1
ATOM 1639 C C . LYS A 1 201 ? -5.214 -17.252 -7.150 1.00 67.44 201 LYS A C 1
ATOM 1641 O O . LYS A 1 201 ? -6.361 -17.508 -7.580 1.00 67.44 201 LYS A O 1
#

pLDDT: mean 71.66, std 18.83, range [36.28, 97.12]

InterPro domains:
  IPR024218 Protein of unknown function DUF3867 [PF12983] (4-200)

Sequence (201 aa):
MSDEKIISFEDIRNRVKESDIDLFEEFIGEEIMDLDYEGDLNLLDFIKKVSDYQEENNIPNKKFLDMQKQFMERYGFELVNPSPEELEKIKKSLNSKANIDKLKSLDMNNPVSMIRTSALLSLRADFEDKAYEKNIIQLDLKNDKNDLKIIFNGENVTVISENKIDFSDEDINKAIANYRVIVGDSIRVQICEATNSYDYK